Protein 3SRI (pdb70)

InterPro domains:
  IPR003298 Apical membrane antigen 1 [PF02430] (110-580)
  IPR003298 Apical membrane antigen 1 [PR01361] (102-120)
  IPR003298 Apical membrane antigen 1 [PR01361] (123-142)
  IPR003298 Apical membrane antigen 1 [PR01361] (143-161)
  IPR003298 Apical membrane antigen 1 [PR01361] (165-184)
  IPR003298 Apical membrane antigen 1 [PR01361] (211-232)
  IPR003298 Apical membrane antigen 1 [PR01361] (234-257)
  IPR003298 Apical membrane antigen 1 [PR01361] (259-278)
  IPR003298 Apical membrane antigen 1 [PR01361] (289-318)
  IPR003298 Apical membrane antigen 1 [PR01361] (336-354)
  IPR003298 Apical membrane antigen 1 [PR01361] (380-402)
  IPR003298 Apical membrane antigen 1 [PR01361] (409-437)
  IPR003298 Apical membrane antigen 1 [PR01361] (477-494)
  IPR003298 Apical membrane antigen 1 [PR01361] (502-529)
  IPR003298 Apical membrane antigen 1 [PR01361] (576-596)
  IPR003298 Apical membrane antigen 1 [PR01361] (597-621)
  IPR003298 Apical membrane antigen 1 [SM00815] (69-586)
  IPR024056 Apical membrane antigen 1 domain superfamily [G3DSA:4.10.1010.10] (441-545)
  IPR024056 Apical membrane antigen 1 domain superfamily [SSF82910] (436-545)

Structure (mmCIF, N/CA/C/O backbone):
data_3SRI
#
_entry.id   3SRI
#
_cell.length_a   70.724
_cell.length_b   38.137
_cell.length_c   72.078
_cell.angle_alpha   90.00
_cell.angle_beta   97.72
_cell.angle_gamma   90.00
#
_symmetry.space_group_name_H-M   'P 1 21 1'
#
loop_
_entity.id
_entity.type
_entity.pdbx_description
1 polymer 'Apical membrane antigen 1'
2 polymer 'Rhoptry neck protein 2'
3 water water
#
loop_
_atom_site.group_PDB
_atom_site.id
_atom_site.type_symbol
_atom_site.label_atom_id
_atom_site.label_alt_id
_atom_site.label_comp_id
_atom_site.label_asym_id
_atom_site.label_entity_id
_atom_site.label_seq_id
_atom_site.pdbx_PDB_ins_code
_atom_site.Cartn_x
_atom_site.Cartn_y
_atom_site.Cartn_z
_atom_site.occupancy
_atom_site.B_iso_or_equiv
_atom_site.auth_seq_id
_atom_site.auth_comp_id
_atom_site.auth_asym_id
_atom_site.auth_atom_id
_atom_site.pdbx_PDB_model_num
ATOM 1 N N . ASN A 1 14 ? 44.706 17.317 29.926 1.00 37.47 108 ASN A N 1
ATOM 2 C CA . ASN A 1 14 ? 44.570 15.904 29.576 1.00 36.43 108 ASN A CA 1
ATOM 3 C C . ASN A 1 14 ? 45.223 15.618 28.210 1.00 37.20 108 ASN A C 1
ATOM 4 O O . ASN A 1 14 ? 44.738 16.108 27.181 1.00 38.06 108 ASN A O 1
ATOM 9 N N . PRO A 1 15 ? 46.321 14.830 28.177 1.00 31.64 109 PRO A N 1
ATOM 10 C CA . PRO A 1 15 ? 46.952 14.500 26.886 1.00 30.77 109 PRO A CA 1
ATOM 11 C C . PRO A 1 15 ? 46.131 13.499 26.048 1.00 31.24 109 PRO A C 1
ATOM 12 O O . PRO A 1 15 ? 46.417 13.316 24.867 1.00 29.73 109 PRO A O 1
ATOM 16 N N . TRP A 1 16 ? 45.117 12.860 26.666 1.00 27.64 110 TRP A N 1
ATOM 17 C CA . TRP A 1 16 ? 44.252 11.859 26.027 1.00 25.91 110 TRP A CA 1
ATOM 18 C C . TRP A 1 16 ? 43.047 12.445 25.264 1.00 28.46 110 TRP A C 1
ATOM 19 O O . TRP A 1 16 ? 42.383 11.685 24.561 1.00 25.75 110 TRP A O 1
ATOM 30 N N . THR A 1 17 ? 42.739 13.751 25.419 1.00 25.80 111 THR A N 1
ATOM 31 C CA . THR A 1 17 ? 41.555 14.395 24.806 1.00 26.08 111 THR A CA 1
ATOM 32 C C . THR A 1 17 ? 41.242 13.988 23.355 1.00 30.25 111 THR A C 1
ATOM 33 O O . THR A 1 17 ? 40.154 13.468 23.065 1.00 27.17 111 THR A O 1
ATOM 37 N N . GLU A 1 18 ? 42.193 14.243 22.456 1.00 28.73 112 GLU A N 1
ATOM 38 C CA . GLU A 1 18 ? 42.063 13.941 21.028 1.00 28.80 112 GLU A CA 1
ATOM 39 C C . GLU A 1 18 ? 41.827 12.453 20.791 1.00 28.50 112 GLU A C 1
ATOM 40 O O . GLU A 1 18 ? 40.863 12.100 20.116 1.00 27.87 112 GLU A O 1
ATOM 46 N N . TYR A 1 19 ? 42.671 11.585 21.377 1.00 23.06 113 TYR A N 1
ATOM 47 C CA . TYR A 1 19 ? 42.560 10.139 21.208 1.00 22.22 113 TYR A CA 1
ATOM 48 C C . TYR A 1 19 ? 41.210 9.623 21.706 1.00 22.06 113 TYR A C 1
ATOM 49 O O . TYR A 1 19 ? 40.632 8.732 21.084 1.00 21.27 113 TYR A O 1
ATOM 58 N N . MET A 1 20 ? 40.753 10.160 22.846 1.00 19.20 114 MET A N 1
ATOM 59 C CA . MET A 1 20 ? 39.525 9.683 23.498 1.00 17.24 114 MET A CA 1
ATOM 60 C C . MET A 1 20 ? 38.230 10.204 22.920 1.00 18.11 114 MET A C 1
ATOM 61 O O . MET A 1 20 ? 37.156 9.738 23.315 1.00 16.91 114 MET A O 1
ATOM 66 N N . ALA A 1 21 ? 38.305 11.155 21.967 1.00 17.94 115 ALA A N 1
ATOM 67 C CA . ALA A 1 21 ? 37.085 11.747 21.410 1.00 19.14 115 ALA A CA 1
ATOM 68 C C . ALA A 1 21 ? 36.177 10.690 20.791 1.00 17.51 115 ALA A C 1
ATOM 69 O O . ALA A 1 21 ? 34.960 10.780 20.952 1.00 18.45 115 ALA A O 1
ATOM 71 N N . LYS A 1 22 ? 36.754 9.659 20.141 1.00 15.34 116 LYS A N 1
ATOM 72 C CA . LYS A 1 22 ? 35.885 8.661 19.495 1.00 15.58 116 LYS A CA 1
ATOM 73 C C . LYS A 1 22 ? 35.106 7.787 20.491 1.00 17.89 116 LYS A C 1
ATOM 74 O O . LYS A 1 22 ? 34.157 7.133 20.087 1.00 16.29 116 LYS A O 1
ATOM 80 N N . TYR A 1 23 ? 35.495 7.833 21.788 1.00 16.17 117 TYR A N 1
ATOM 81 C CA . TYR A 1 23 ? 34.789 7.057 22.815 1.00 15.52 117 TYR A CA 1
ATOM 82 C C . TYR A 1 23 ? 33.702 7.867 23.538 1.00 18.76 117 TYR A C 1
ATOM 83 O O . TYR A 1 23 ? 32.970 7.322 24.370 1.00 18.41 117 TYR A O 1
ATOM 92 N N . ASP A 1 24 ? 33.555 9.153 23.176 1.00 15.79 118 ASP A N 1
ATOM 93 C CA . ASP A 1 24 ? 32.480 9.981 23.729 1.00 15.94 118 ASP A CA 1
ATOM 94 C C . ASP A 1 24 ? 31.283 9.726 22.858 1.00 17.73 118 ASP A C 1
ATOM 95 O O . ASP A 1 24 ? 30.981 10.516 21.948 1.00 15.26 118 ASP A O 1
ATOM 100 N N . ILE A 1 25 ? 30.614 8.586 23.114 1.00 16.58 119 ILE A N 1
ATOM 101 C CA . ILE A 1 25 ? 29.488 8.113 22.322 1.00 16.89 119 ILE A CA 1
ATOM 102 C C . ILE A 1 25 ? 28.293 9.087 22.238 1.00 19.61 119 ILE A C 1
ATOM 103 O O . ILE A 1 25 ? 27.676 9.195 21.181 1.00 18.99 119 ILE A O 1
ATOM 108 N N . GLU A 1 26 ? 28.006 9.863 23.322 1.00 17.98 120 GLU A N 1
ATOM 109 C CA . GLU A 1 26 ? 26.945 10.854 23.286 1.00 18.82 120 GLU A CA 1
ATOM 110 C C . GLU A 1 26 ? 27.249 11.892 22.214 1.00 22.32 120 GLU A C 1
ATOM 111 O O . GLU A 1 26 ? 26.343 12.348 21.531 1.00 22.91 120 GLU A O 1
ATOM 117 N N . GLU A 1 27 ? 28.515 12.297 22.108 1.00 17.65 121 GLU A N 1
ATOM 118 C CA . GLU A 1 27 ? 28.941 13.299 21.138 1.00 18.36 121 GLU A CA 1
ATOM 119 C C . GLU A 1 27 ? 29.041 12.733 19.721 1.00 21.99 121 GLU A C 1
ATOM 120 O O . GLU A 1 27 ? 28.482 13.316 18.789 1.00 23.56 121 GLU A O 1
ATOM 126 N N . VAL A 1 28 ? 29.838 11.658 19.542 1.00 17.21 122 VAL A N 1
ATOM 127 C CA . VAL A 1 28 ? 30.147 11.119 18.217 1.00 16.37 122 VAL A CA 1
ATOM 128 C C . VAL A 1 28 ? 29.011 10.341 17.556 1.00 19.34 122 VAL A C 1
ATOM 129 O O . VAL A 1 28 ? 28.946 10.299 16.326 1.00 19.67 122 VAL A O 1
ATOM 133 N N . HIS A 1 29 ? 28.204 9.636 18.347 1.00 15.07 123 HIS A N 1
ATOM 134 C CA . HIS A 1 29 ? 27.102 8.815 17.829 1.00 13.93 123 HIS A CA 1
ATOM 135 C C . HIS A 1 29 ? 25.789 9.541 18.036 1.00 18.30 123 HIS A C 1
ATOM 136 O O . HIS A 1 29 ? 25.041 9.721 17.085 1.00 17.00 123 HIS A O 1
ATOM 143 N N . GLY A 1 30 ? 25.525 9.949 19.274 1.00 16.70 124 GLY A N 1
ATOM 144 C CA . GLY A 1 30 ? 24.376 10.786 19.611 1.00 16.40 124 GLY A CA 1
ATOM 145 C C . GLY A 1 30 ? 22.979 10.202 19.553 1.00 19.97 124 GLY A C 1
ATOM 146 O O . GLY A 1 30 ? 22.000 10.957 19.562 1.00 20.22 124 GLY A O 1
ATOM 147 N N . SER A 1 31 ? 22.857 8.857 19.527 1.00 16.30 125 SER A N 1
ATOM 148 C CA . SER A 1 31 ? 21.547 8.218 19.475 1.00 14.64 125 SER A CA 1
ATOM 149 C C . SER A 1 31 ? 21.681 6.828 20.123 1.00 16.82 125 SER A C 1
ATOM 150 O O . SER A 1 31 ? 22.767 6.470 20.598 1.00 16.14 125 SER A O 1
ATOM 153 N N . GLY A 1 32 ? 20.604 6.064 20.141 1.00 14.38 126 GLY A N 1
ATOM 154 C CA . GLY A 1 32 ? 20.664 4.710 20.661 1.00 14.17 126 GLY A CA 1
ATOM 155 C C . GLY A 1 32 ? 21.574 3.809 19.816 1.00 17.20 126 GLY A C 1
ATOM 156 O O . GLY A 1 32 ? 21.899 4.123 18.663 1.00 17.96 126 GLY A O 1
ATOM 157 N N . ILE A 1 33 ? 22.059 2.737 20.425 1.00 15.32 127 ILE A N 1
ATOM 158 C CA . ILE A 1 33 ? 22.951 1.775 19.775 1.00 13.60 127 ILE A CA 1
ATOM 159 C C . ILE A 1 33 ? 22.162 0.478 19.620 1.00 16.69 127 ILE A C 1
ATOM 160 O O . ILE A 1 33 ? 21.916 0.045 18.490 1.00 16.80 127 ILE A O 1
ATOM 165 N N . ARG A 1 34 ? 21.721 -0.121 20.748 1.00 15.30 128 ARG A N 1
ATOM 166 C CA . ARG A 1 34 ? 20.891 -1.343 20.685 1.00 15.42 128 ARG A CA 1
ATOM 167 C C . ARG A 1 34 ? 19.676 -1.115 19.808 1.00 16.61 128 ARG A C 1
ATOM 168 O O . ARG A 1 34 ? 19.435 -1.876 18.864 1.00 17.97 128 ARG A O 1
ATOM 176 N N . VAL A 1 35 ? 18.938 -0.038 20.107 1.00 16.32 129 VAL A N 1
ATOM 177 C CA . VAL A 1 35 ? 17.795 0.405 19.309 1.00 16.66 129 VAL A CA 1
ATOM 178 C C . VAL A 1 35 ? 18.053 1.869 19.040 1.00 19.13 129 VAL A C 1
ATOM 179 O O . VAL A 1 35 ? 18.098 2.675 19.986 1.00 17.65 129 VAL A O 1
ATOM 183 N N . ASP A 1 36 ? 18.210 2.221 17.759 1.00 15.12 130 ASP A N 1
ATOM 184 C CA . ASP A 1 36 ? 18.453 3.591 17.330 1.00 14.97 130 ASP A CA 1
ATOM 185 C C . ASP A 1 36 ? 17.176 4.117 16.671 1.00 19.57 130 ASP A C 1
ATOM 186 O O . ASP A 1 36 ? 16.797 3.684 15.570 1.00 18.76 130 ASP A O 1
ATOM 191 N N . LEU A 1 37 ? 16.506 5.045 17.370 1.00 17.36 131 LEU A N 1
ATOM 192 C CA . LEU A 1 37 ? 15.300 5.717 16.856 1.00 17.43 131 LEU A CA 1
ATOM 193 C C . LEU A 1 37 ? 15.403 7.161 17.354 1.00 22.00 131 LEU A C 1
ATOM 194 O O . LEU A 1 37 ? 14.515 7.667 18.045 1.00 23.80 131 LEU A O 1
ATOM 199 N N . GLY A 1 38 ? 16.520 7.802 17.027 1.00 18.24 132 GLY A N 1
ATOM 200 C CA . GLY A 1 38 ? 16.855 9.108 17.579 1.00 18.54 132 GLY A CA 1
ATOM 201 C C . GLY A 1 38 ? 16.258 10.332 16.928 1.00 22.64 132 GLY A C 1
ATOM 202 O O . GLY A 1 38 ? 16.462 11.443 17.419 1.00 22.44 132 GLY A O 1
ATOM 203 N N . GLU A 1 39 ? 15.565 10.150 15.798 1.00 21.10 133 GLU A N 1
ATOM 204 C CA . GLU A 1 39 ? 14.934 11.289 15.139 1.00 20.42 133 GLU A CA 1
ATOM 205 C C . GLU A 1 39 ? 13.509 10.929 14.744 1.00 23.80 133 GLU A C 1
ATOM 206 O O . GLU A 1 39 ? 13.072 9.780 14.857 1.00 22.75 133 GLU A O 1
ATOM 212 N N . ASP A 1 40 ? 12.773 11.943 14.317 1.00 22.93 134 ASP A N 1
ATOM 213 C CA . ASP A 1 40 ? 11.424 11.780 13.799 1.00 23.29 134 ASP A CA 1
ATOM 214 C C . ASP A 1 40 ? 11.396 12.427 12.422 1.00 28.11 134 ASP A C 1
ATOM 215 O O . ASP A 1 40 ? 12.097 13.415 12.179 1.00 29.77 134 ASP A O 1
ATOM 220 N N . ALA A 1 41 ? 10.661 11.834 11.507 1.00 26.68 135 ALA A N 1
ATOM 221 C CA . ALA A 1 41 ? 10.521 12.375 10.154 1.00 27.70 135 ALA A CA 1
ATOM 222 C C . ALA A 1 41 ? 9.076 12.206 9.723 1.00 34.33 135 ALA A C 1
ATOM 223 O O . ALA A 1 41 ? 8.391 11.303 10.189 1.00 34.63 135 ALA A O 1
ATOM 225 N N . GLU A 1 42 ? 8.622 13.065 8.834 1.00 33.95 136 GLU A N 1
ATOM 226 C CA . GLU A 1 42 ? 7.242 13.026 8.375 1.00 35.07 136 GLU A CA 1
ATOM 227 C C . GLU A 1 42 ? 7.130 12.525 6.935 1.00 38.14 136 GLU A C 1
ATOM 228 O O . GLU A 1 42 ? 7.916 12.932 6.075 1.00 38.42 136 GLU A O 1
ATOM 234 N N . VAL A 1 43 ? 6.194 11.597 6.696 1.00 33.50 137 VAL A N 1
ATOM 235 C CA . VAL A 1 43 ? 5.848 11.105 5.361 1.00 33.15 137 VAL A CA 1
ATOM 236 C C . VAL A 1 43 ? 4.345 11.365 5.238 1.00 39.86 137 VAL A C 1
ATOM 237 O O . VAL A 1 43 ? 3.566 10.824 6.026 1.00 38.62 137 VAL A O 1
ATOM 241 N N . ALA A 1 44 ? 3.962 12.221 4.275 1.00 39.36 138 ALA A N 1
ATOM 242 C CA . ALA A 1 44 ? 2.577 12.580 3.951 1.00 40.33 138 ALA A CA 1
ATOM 243 C C . ALA A 1 44 ? 1.680 12.883 5.173 1.00 46.37 138 ALA A C 1
ATOM 244 O O . ALA A 1 44 ? 0.651 12.229 5.382 1.00 47.11 138 ALA A O 1
ATOM 246 N N . GLY A 1 45 ? 2.128 13.837 5.990 1.00 43.41 139 GLY A N 1
ATOM 247 C CA . GLY A 1 45 ? 1.418 14.298 7.182 1.00 43.44 139 GLY A CA 1
ATOM 248 C C . GLY A 1 45 ? 1.535 13.472 8.454 1.00 48.07 139 GLY A C 1
ATOM 249 O O . GLY A 1 45 ? 1.153 13.962 9.524 1.00 48.12 139 GLY A O 1
ATOM 250 N N . THR A 1 46 ? 2.036 12.210 8.360 1.00 43.52 140 THR A N 1
ATOM 251 C CA . THR A 1 46 ? 2.207 11.302 9.507 1.00 42.72 140 THR A CA 1
ATOM 252 C C . THR A 1 46 ? 3.680 11.274 9.983 1.00 43.80 140 THR A C 1
ATOM 253 O O . THR A 1 46 ? 4.583 11.156 9.155 1.00 42.02 140 THR A O 1
ATOM 257 N N . GLN A 1 47 ? 3.905 11.381 11.310 1.00 38.78 141 GLN A N 1
ATOM 258 C CA . GLN A 1 47 ? 5.245 11.373 11.926 1.00 37.36 141 GLN A CA 1
ATOM 259 C C . GLN A 1 47 ? 5.711 9.946 12.211 1.00 35.97 141 GLN A C 1
ATOM 260 O O . GLN A 1 47 ? 4.928 9.131 12.700 1.00 33.16 141 GLN A O 1
ATOM 266 N N . TYR A 1 48 ? 6.987 9.641 11.894 1.00 29.88 142 TYR A N 1
ATOM 267 C CA . TYR A 1 48 ? 7.558 8.314 12.145 1.00 28.06 142 TYR A CA 1
ATOM 268 C C . TYR A 1 48 ? 8.88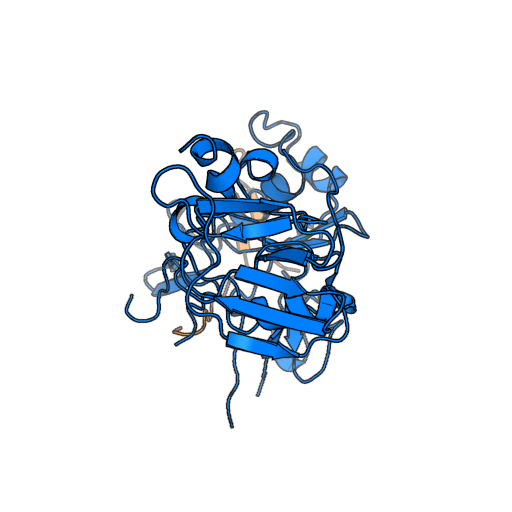4 8.478 12.838 1.00 27.62 142 TYR A C 1
ATOM 269 O O . TYR A 1 48 ? 9.561 9.476 12.618 1.00 28.86 142 TYR A O 1
ATOM 278 N N . ARG A 1 49 ? 9.265 7.487 13.631 1.00 23.02 143 ARG A N 1
ATOM 279 C CA . ARG A 1 49 ? 10.560 7.475 14.312 1.00 21.97 143 ARG A CA 1
ATOM 280 C C . ARG A 1 49 ? 11.548 6.828 13.361 1.00 24.57 143 ARG A C 1
ATOM 281 O O . ARG A 1 49 ? 11.181 5.911 12.607 1.00 23.88 143 ARG A O 1
ATOM 289 N N . LEU A 1 50 ? 12.811 7.255 13.423 1.00 20.75 144 LEU A N 1
ATOM 290 C CA . LEU A 1 50 ? 13.784 6.601 12.551 1.00 20.98 144 LEU A CA 1
ATOM 291 C C . LEU A 1 50 ? 15.213 6.654 13.066 1.00 20.82 144 LEU A C 1
ATOM 292 O O . LEU A 1 50 ? 15.526 7.529 13.860 1.00 20.02 144 LEU A O 1
ATOM 297 N N . PRO A 1 51 ? 16.072 5.685 12.669 1.00 18.50 145 PRO A N 1
ATOM 298 C CA . PRO A 1 51 ? 17.483 5.720 13.094 1.00 16.85 145 PRO A CA 1
ATOM 299 C C . PRO A 1 51 ? 18.223 6.993 12.698 1.00 20.11 145 PRO A C 1
ATOM 300 O O . PRO A 1 51 ? 18.047 7.549 11.597 1.00 17.72 145 PRO A O 1
ATOM 304 N N . SER A 1 52 ? 19.094 7.448 13.612 1.00 18.04 146 SER A N 1
ATOM 305 C CA . SER A 1 52 ? 19.812 8.693 13.416 1.00 16.92 146 SER A CA 1
ATOM 306 C C . SER A 1 52 ? 21.256 8.717 13.963 1.00 17.99 146 SER A C 1
ATOM 307 O O . SER A 1 52 ? 21.874 9.779 13.957 1.00 16.97 146 SER A O 1
ATOM 310 N N . GLY A 1 53 ? 21.781 7.567 14.404 1.00 16.26 147 GLY A N 1
ATOM 311 C CA . GLY A 1 53 ? 23.142 7.505 14.957 1.00 16.09 147 GLY A CA 1
ATOM 312 C C . GLY A 1 53 ? 24.204 7.893 13.941 1.00 18.60 147 GLY A C 1
ATOM 313 O O . GLY A 1 53 ? 24.121 7.484 12.777 1.00 17.64 147 GLY A O 1
ATOM 314 N N . LYS A 1 54 ? 25.212 8.692 14.368 1.00 13.47 148 LYS A N 1
ATOM 315 C CA . LYS A 1 54 ? 26.284 9.144 13.471 1.00 14.28 148 LYS A CA 1
ATOM 316 C C . LYS A 1 54 ? 27.396 8.110 13.189 1.00 17.37 148 LYS A C 1
ATOM 317 O O . LYS A 1 54 ? 28.178 8.290 12.260 1.00 15.66 148 LYS A O 1
ATOM 323 N N . CYS A 1 55 ? 27.483 7.048 14.004 1.00 13.40 149 CYS A N 1
ATOM 324 C CA . CYS A 1 55 ? 28.502 6.010 13.801 1.00 14.85 149 CYS A CA 1
ATOM 325 C C . CYS A 1 55 ? 27.906 4.727 13.246 1.00 14.48 149 CYS A C 1
ATOM 326 O O . CYS A 1 55 ? 26.804 4.335 13.630 1.00 14.97 149 CYS A O 1
ATOM 329 N N . PRO A 1 56 ? 28.727 3.936 12.526 1.00 13.87 150 PRO A N 1
ATOM 330 C CA . PRO A 1 56 ? 28.274 2.598 12.132 1.00 13.61 150 PRO A CA 1
ATOM 331 C C . PRO A 1 56 ? 28.278 1.679 13.358 1.00 17.22 150 PRO A C 1
ATOM 332 O O . PRO A 1 56 ? 29.111 1.847 14.239 1.00 15.51 150 PRO A O 1
ATOM 336 N N . VAL A 1 57 ? 27.353 0.722 13.409 1.00 12.11 151 VAL A N 1
ATOM 337 C CA . VAL A 1 57 ? 27.316 -0.218 14.549 1.00 11.33 151 VAL A CA 1
ATOM 338 C C . VAL A 1 57 ? 27.803 -1.573 13.994 1.00 15.43 151 VAL A C 1
ATOM 339 O O . VAL A 1 57 ? 27.075 -2.216 13.213 1.00 15.66 151 VAL A O 1
ATOM 343 N N . PHE A 1 58 ? 29.044 -1.978 14.359 1.00 11.67 152 PHE A N 1
ATOM 344 C CA . PHE A 1 58 ? 29.635 -3.185 13.783 1.00 9.65 152 PHE A CA 1
ATOM 345 C C . PHE A 1 58 ? 29.100 -4.456 14.423 1.00 15.90 152 PHE A C 1
ATOM 346 O O . PHE A 1 58 ? 29.243 -4.650 15.622 1.00 14.69 152 PHE A O 1
ATOM 354 N N . GLY A 1 59 ? 28.556 -5.341 13.599 1.00 15.59 153 GLY A N 1
ATOM 355 C CA . GLY A 1 59 ? 28.104 -6.639 14.079 1.00 13.89 153 GLY A CA 1
ATOM 356 C C . GLY A 1 59 ? 26.644 -6.715 14.459 1.00 16.83 153 GLY A C 1
ATOM 357 O O . GLY A 1 59 ? 26.212 -7.756 14.958 1.00 16.15 153 GLY A O 1
ATOM 358 N N . LYS A 1 60 ? 25.904 -5.603 14.335 1.00 13.45 154 LYS A N 1
ATOM 359 C CA . LYS A 1 60 ? 24.487 -5.587 14.682 1.00 12.90 154 LYS A CA 1
ATOM 360 C C . LYS A 1 60 ? 23.612 -6.167 13.594 1.00 18.77 154 LYS A C 1
ATOM 361 O O . LYS A 1 60 ? 23.630 -5.697 12.441 1.00 18.26 154 LYS A O 1
ATOM 367 N N . GLY A 1 61 ? 22.752 -7.090 14.023 1.00 16.60 155 GLY A N 1
ATOM 368 C CA . GLY A 1 61 ? 21.665 -7.593 13.201 1.00 16.77 155 GLY A CA 1
ATOM 369 C C . GLY A 1 61 ? 20.358 -7.669 13.981 1.00 20.27 155 GLY A C 1
ATOM 370 O O . GLY A 1 61 ? 20.297 -7.301 15.160 1.00 20.38 155 GLY A O 1
ATOM 371 N N . ILE A 1 62 ? 19.281 -8.093 13.310 1.00 19.68 156 ILE A N 1
ATOM 372 C CA . ILE A 1 62 ? 17.959 -8.281 13.929 1.00 19.42 156 ILE A CA 1
ATOM 373 C C . ILE A 1 62 ? 17.635 -9.790 13.852 1.00 24.27 156 ILE A C 1
ATOM 374 O O . ILE A 1 62 ? 17.655 -10.377 12.757 1.00 22.61 156 ILE A O 1
ATOM 379 N N . ILE A 1 63 ? 17.378 -10.410 15.017 1.00 22.06 157 ILE A N 1
ATOM 380 C CA . ILE A 1 63 ? 16.970 -11.817 15.090 1.00 22.99 157 ILE A CA 1
ATOM 381 C C . ILE A 1 63 ? 15.442 -11.803 15.057 1.00 26.93 157 ILE A C 1
ATOM 382 O O . ILE A 1 63 ? 14.836 -11.077 15.842 1.00 24.44 157 ILE A O 1
ATOM 387 N N . ILE A 1 64 ? 14.832 -12.551 14.117 1.00 27.34 158 ILE A N 1
ATOM 388 C CA . ILE A 1 64 ? 13.370 -12.616 13.967 1.00 29.40 158 ILE A CA 1
ATOM 389 C C . ILE A 1 64 ? 12.913 -14.007 14.415 1.00 40.61 158 ILE A C 1
ATOM 390 O O . ILE A 1 64 ? 13.277 -14.989 13.767 1.00 40.72 158 ILE A O 1
ATOM 395 N N . GLU A 1 65 ? 12.084 -14.085 15.476 1.00 42.21 159 GLU A N 1
ATOM 396 C CA . GLU A 1 65 ? 11.486 -15.339 15.993 1.00 44.59 159 GLU A CA 1
ATOM 397 C C . GLU A 1 65 ? 12.467 -16.535 15.958 1.00 55.14 159 GLU A C 1
ATOM 398 O O . GLU A 1 65 ? 12.129 -17.584 15.393 1.00 55.99 159 GLU A O 1
ATOM 404 N N . ASN A 1 66 ? 13.701 -16.346 16.509 1.00 54.33 160 ASN A N 1
ATOM 405 C CA . ASN A 1 66 ? 14.813 -17.324 16.577 1.00 54.58 160 ASN A CA 1
ATOM 406 C C . ASN A 1 66 ? 15.706 -17.374 15.313 1.00 57.50 160 ASN A C 1
ATOM 407 O O . ASN A 1 66 ? 16.845 -17.853 15.393 1.00 57.23 160 ASN A O 1
ATOM 412 N N . SER A 1 67 ? 15.199 -16.883 14.162 1.00 52.25 161 SER A N 1
ATOM 413 C CA . SER A 1 67 ? 15.917 -16.896 12.879 1.00 51.38 161 SER A CA 1
ATOM 414 C C . SER A 1 67 ? 16.981 -15.798 12.731 1.00 53.93 161 SER A C 1
ATOM 415 O O . SER A 1 67 ? 16.721 -14.625 13.012 1.00 51.28 161 SER A O 1
ATOM 418 N N . LYS A 1 68 ? 18.160 -16.198 12.220 1.00 51.34 162 LYS A N 1
ATOM 419 C CA . LYS A 1 68 ? 19.319 -15.326 12.001 1.00 51.64 162 LYS A CA 1
ATOM 420 C C . LYS A 1 68 ? 19.545 -14.974 10.520 1.00 57.06 162 LYS A C 1
ATOM 421 O O . LYS A 1 68 ? 20.127 -13.927 10.219 1.00 57.33 162 LYS A O 1
ATOM 427 N N . THR A 1 69 ? 19.068 -15.833 9.598 1.00 53.15 163 THR A N 1
ATOM 428 C CA . THR A 1 69 ? 19.229 -15.632 8.152 1.00 52.04 163 THR A CA 1
ATOM 429 C C . THR A 1 69 ? 17.978 -15.019 7.501 1.00 51.77 163 THR A C 1
ATOM 430 O O . THR A 1 69 ? 17.853 -15.042 6.275 1.00 52.79 163 THR A O 1
ATOM 434 N N . THR A 1 70 ? 17.079 -14.433 8.304 1.00 42.99 164 THR A N 1
ATOM 435 C CA . THR A 1 70 ? 15.830 -13.889 7.778 1.00 40.42 164 THR A CA 1
ATOM 436 C C . THR A 1 70 ? 15.765 -12.365 7.602 1.00 34.76 164 THR A C 1
ATOM 437 O O . THR A 1 70 ? 15.109 -11.905 6.668 1.00 32.58 164 THR A O 1
ATOM 441 N N . PHE A 1 71 ? 16.366 -11.569 8.509 1.00 25.77 165 PHE A N 1
ATOM 442 C CA . PHE A 1 71 ? 16.146 -10.133 8.403 1.00 21.86 165 PHE A CA 1
ATOM 443 C C . PHE A 1 71 ? 16.609 -9.418 7.138 1.00 22.73 165 PHE A C 1
ATOM 444 O O . PHE A 1 71 ? 16.012 -8.395 6.788 1.00 23.24 165 PHE A O 1
ATOM 452 N N . LEU A 1 72 ? 17.642 -9.954 6.451 1.00 20.68 166 LEU A N 1
ATOM 453 C CA . LEU A 1 72 ? 18.090 -9.323 5.199 1.00 21.12 166 LEU A CA 1
ATOM 454 C C . LEU A 1 72 ? 17.266 -9.794 3.991 1.00 26.34 166 LEU A C 1
ATOM 455 O O . LEU A 1 72 ? 17.446 -9.282 2.886 1.00 25.96 166 LEU A O 1
ATOM 460 N N . LYS A 1 73 ? 16.329 -10.746 4.203 1.00 24.98 167 LYS A N 1
ATOM 461 C CA . LYS A 1 73 ? 15.432 -11.152 3.111 1.00 25.18 167 LYS A CA 1
ATOM 462 C C . LYS A 1 73 ? 14.490 -9.973 2.815 1.00 26.74 167 LYS A C 1
ATOM 463 O O . LYS A 1 73 ? 14.149 -9.217 3.736 1.00 26.13 167 LYS A O 1
ATOM 469 N N . PRO A 1 74 ? 14.024 -9.800 1.559 1.00 25.60 168 PRO A N 1
ATOM 470 C CA . PRO A 1 74 ? 13.063 -8.720 1.284 1.00 25.67 168 PRO A CA 1
ATOM 471 C C . PRO A 1 74 ? 11.798 -8.825 2.146 1.00 29.82 168 PRO A C 1
ATOM 472 O O . PRO A 1 74 ? 11.426 -9.924 2.603 1.00 29.76 168 PRO A O 1
ATOM 476 N N . VAL A 1 75 ? 11.170 -7.673 2.398 1.00 27.08 169 VAL A N 1
ATOM 477 C CA . VAL A 1 75 ? 9.917 -7.529 3.166 1.00 28.34 169 VAL A CA 1
ATOM 478 C C . VAL A 1 75 ? 8.782 -8.221 2.364 1.00 35.14 169 VAL A C 1
ATOM 479 O O . VAL A 1 75 ? 8.910 -8.393 1.144 1.00 32.89 169 VAL A O 1
ATOM 483 N N . ALA A 1 76 ? 7.696 -8.619 3.058 1.00 36.98 170 ALA A N 1
ATOM 484 C CA . ALA A 1 76 ? 6.504 -9.246 2.473 1.00 38.29 170 ALA A CA 1
ATOM 485 C C . ALA A 1 76 ? 5.898 -8.337 1.405 1.00 45.13 170 ALA A C 1
ATOM 486 O O . ALA A 1 76 ? 5.713 -7.143 1.653 1.00 44.98 170 ALA A O 1
ATOM 488 N N . THR A 1 77 ? 5.625 -8.895 0.214 1.00 44.86 171 THR A N 1
ATOM 489 C CA . THR A 1 77 ? 5.072 -8.139 -0.916 1.00 46.66 171 THR A CA 1
ATOM 490 C C . THR A 1 77 ? 3.589 -8.403 -1.190 1.00 54.72 171 THR A C 1
ATOM 491 O O . THR A 1 77 ? 3.200 -9.543 -1.458 1.00 54.27 171 THR A O 1
ATOM 495 N N . GLY A 1 78 ? 2.801 -7.327 -1.146 1.00 54.12 172 GLY A N 1
ATOM 496 C CA . GLY A 1 78 ? 1.366 -7.319 -1.416 1.00 55.19 172 GLY A CA 1
ATOM 497 C C . GLY A 1 78 ? 0.532 -8.209 -0.522 1.00 61.09 172 GLY A C 1
ATOM 498 O O . GLY A 1 78 ? 0.309 -7.887 0.649 1.00 61.22 172 GLY A O 1
ATOM 499 N N . ASN A 1 79 ? 0.069 -9.343 -1.078 1.00 59.27 173 ASN A N 1
ATOM 500 C CA . ASN A 1 79 ? -0.767 -10.309 -0.364 1.00 59.88 173 ASN A CA 1
ATOM 501 C C . ASN A 1 79 ? 0.069 -11.411 0.280 1.00 65.72 173 ASN A C 1
ATOM 502 O O . ASN A 1 79 ? -0.108 -12.603 0.011 1.00 65.88 173 ASN A O 1
ATOM 507 N N . GLN A 1 80 ? 0.995 -10.972 1.140 1.00 62.76 174 GLN A N 1
ATOM 508 C CA . GLN A 1 80 ? 1.929 -11.787 1.904 1.00 62.28 174 GLN A CA 1
ATOM 509 C C . GLN A 1 80 ? 1.885 -11.306 3.352 1.00 65.87 174 GLN A C 1
ATOM 510 O O . GLN A 1 80 ? 1.717 -10.109 3.606 1.00 65.03 174 GLN A O 1
ATOM 516 N N . ASP A 1 81 ? 2.027 -12.234 4.297 1.00 62.87 175 ASP A N 1
ATOM 517 C CA . ASP A 1 81 ? 2.049 -11.921 5.726 1.00 62.97 175 ASP A CA 1
ATOM 518 C C . ASP A 1 81 ? 3.460 -11.450 6.105 1.00 65.16 175 ASP A C 1
ATOM 519 O O . ASP A 1 81 ? 4.429 -11.973 5.555 1.00 63.68 175 ASP A O 1
ATOM 524 N N . LEU A 1 82 ? 3.574 -10.473 7.036 1.00 61.33 176 LEU A N 1
ATOM 525 C CA . LEU A 1 82 ? 4.854 -9.916 7.505 1.00 60.95 176 LEU A CA 1
ATOM 526 C C . LEU A 1 82 ? 5.880 -10.972 7.919 1.00 62.98 176 LEU A C 1
ATOM 527 O O . LEU A 1 82 ? 7.051 -10.851 7.561 1.00 62.49 176 LEU A O 1
ATOM 532 N N . LYS A 1 83 ? 5.428 -12.028 8.623 1.00 58.09 177 LYS A N 1
ATOM 533 C CA . LYS A 1 83 ? 6.261 -13.144 9.078 1.00 56.92 177 LYS A CA 1
ATOM 534 C C . LYS A 1 83 ? 6.790 -14.018 7.926 1.00 59.02 177 LYS A C 1
ATOM 535 O O . LYS A 1 83 ? 7.678 -14.844 8.151 1.00 58.82 177 LYS A O 1
ATOM 537 N N . ASP A 1 84 ? 6.267 -13.826 6.693 1.00 54.37 178 ASP A N 1
ATOM 538 C CA . ASP A 1 84 ? 6.708 -14.573 5.508 1.00 53.88 178 ASP A CA 1
ATOM 539 C C . ASP A 1 84 ? 7.938 -13.931 4.835 1.00 53.25 178 ASP A C 1
ATOM 540 O O . ASP A 1 84 ? 8.507 -14.517 3.907 1.00 53.32 178 ASP A O 1
ATOM 545 N N . GLY A 1 85 ? 8.327 -12.743 5.303 1.00 45.57 179 GLY A N 1
ATOM 546 C CA . GLY A 1 85 ? 9.468 -12.007 4.765 1.00 43.37 179 GLY A CA 1
ATOM 547 C C . GLY A 1 85 ? 10.424 -11.470 5.816 1.00 41.63 179 GLY A C 1
ATOM 548 O O . GLY A 1 85 ? 10.288 -11.764 7.008 1.00 39.54 179 GLY A O 1
ATOM 549 N N . GLY A 1 86 ? 11.393 -10.680 5.361 1.00 33.94 180 GLY A N 1
ATOM 550 C CA . GLY A 1 86 ? 12.385 -10.057 6.230 1.00 31.60 180 GLY A CA 1
ATOM 551 C C . GLY A 1 86 ? 12.141 -8.573 6.391 1.00 30.51 180 GLY A C 1
ATOM 552 O O . GLY A 1 86 ? 10.991 -8.131 6.378 1.00 28.71 180 GLY A O 1
ATOM 553 N N . PHE A 1 87 ? 13.232 -7.785 6.498 1.00 23.74 181 PHE A N 1
ATOM 554 C CA . PHE A 1 87 ? 13.154 -6.344 6.726 1.00 21.41 181 PHE A CA 1
ATOM 555 C C . PHE A 1 87 ? 13.634 -5.508 5.540 1.00 21.97 181 PHE A C 1
ATOM 556 O O . PHE A 1 87 ? 13.461 -4.285 5.552 1.00 20.35 181 PHE A O 1
ATOM 564 N N . ALA A 1 88 ? 14.282 -6.149 4.557 1.00 21.26 182 ALA A N 1
ATOM 565 C CA . ALA A 1 88 ? 14.941 -5.436 3.466 1.00 20.32 182 ALA A CA 1
ATOM 566 C C . ALA A 1 88 ? 13.999 -4.969 2.360 1.00 24.50 182 ALA A C 1
ATOM 567 O O . ALA A 1 88 ? 12.868 -5.448 2.252 1.00 24.06 182 ALA A O 1
ATOM 569 N N . PHE A 1 89 ? 14.484 -4.038 1.531 1.00 20.29 183 PHE A N 1
ATOM 570 C CA . PHE A 1 89 ? 13.716 -3.542 0.389 1.00 19.58 183 PHE A CA 1
ATOM 571 C C . PHE A 1 89 ? 13.372 -4.700 -0.542 1.00 26.81 183 PHE A C 1
ATOM 572 O O . PHE A 1 89 ? 14.222 -5.560 -0.816 1.00 23.85 183 PHE A O 1
ATOM 580 N N . PRO A 1 90 ? 12.106 -4.781 -0.992 1.00 27.88 184 PRO A N 1
ATOM 581 C CA . PRO A 1 90 ? 11.758 -5.832 -1.956 1.00 28.52 184 PRO A CA 1
ATOM 582 C C . PRO A 1 90 ? 12.303 -5.468 -3.354 1.00 31.70 184 PRO A C 1
ATOM 583 O O . PRO A 1 90 ? 12.750 -4.322 -3.543 1.00 29.18 184 PRO A O 1
ATOM 587 N N . PRO A 1 91 ? 12.294 -6.408 -4.342 1.00 30.16 185 PRO A N 1
ATOM 588 C CA . PRO A 1 91 ? 12.841 -6.084 -5.673 1.00 30.49 185 PRO A CA 1
ATOM 589 C C . PRO A 1 91 ? 12.234 -4.844 -6.322 1.00 33.67 185 PRO A C 1
ATOM 590 O O . PRO A 1 91 ? 11.026 -4.609 -6.232 1.00 32.67 185 PRO A O 1
ATOM 594 N N . THR A 1 92 ? 13.103 -4.012 -6.907 1.00 30.21 186 THR A N 1
ATOM 595 C CA . THR A 1 92 ? 12.734 -2.745 -7.545 1.00 30.49 186 THR A CA 1
ATOM 596 C C . THR A 1 92 ? 13.222 -2.719 -8.979 1.00 35.27 186 THR A C 1
ATOM 597 O O . THR A 1 92 ? 14.062 -3.542 -9.365 1.00 33.60 186 THR A O 1
ATOM 601 N N . GLU A 1 93 ? 12.686 -1.756 -9.756 1.00 35.68 187 GLU A N 1
ATOM 602 C CA A GLU A 1 93 ? 13.065 -1.529 -11.147 0.50 35.87 187 GLU A CA 1
ATOM 603 C CA B GLU A 1 93 ? 13.093 -1.524 -11.138 0.50 35.89 187 GLU A CA 1
ATOM 604 C C . GLU A 1 93 ? 13.373 -0.030 -11.337 1.00 39.28 187 GLU A C 1
ATOM 605 O O . GLU A 1 93 ? 12.451 0.787 -11.248 1.00 39.99 187 GLU A O 1
ATOM 616 N N . PRO A 1 94 ? 14.655 0.384 -11.542 1.00 34.54 188 PRO A N 1
ATOM 617 C CA . PRO A 1 94 ? 15.913 -0.411 -11.607 1.00 34.60 188 PRO A CA 1
ATOM 618 C C . PRO A 1 94 ? 16.231 -1.020 -10.226 1.00 35.56 188 PRO A C 1
ATOM 619 O O . PRO A 1 94 ? 15.787 -0.457 -9.214 1.00 34.73 188 PRO A O 1
ATOM 623 N N . LEU A 1 95 ? 16.889 -2.201 -10.187 1.00 30.29 189 LEU A N 1
ATOM 624 C CA . LEU A 1 95 ? 17.210 -2.898 -8.925 1.00 29.67 189 LEU A CA 1
ATOM 625 C C . LEU A 1 95 ? 18.211 -2.131 -8.060 1.00 31.99 189 LEU A C 1
ATOM 626 O O . LEU A 1 95 ? 19.407 -2.114 -8.355 1.00 31.69 189 LEU A O 1
ATOM 631 N N . ILE A 1 96 ? 17.713 -1.503 -6.983 1.00 26.23 190 ILE A N 1
ATOM 632 C CA . ILE A 1 96 ? 18.591 -0.705 -6.130 1.00 25.22 190 ILE A CA 1
ATOM 633 C C . ILE A 1 96 ? 18.940 -1.315 -4.774 1.00 25.07 190 ILE A C 1
ATOM 634 O O . ILE A 1 96 ? 19.707 -0.714 -4.010 1.00 24.51 190 ILE A O 1
ATOM 639 N N . SER A 1 97 ? 18.347 -2.483 -4.449 1.00 19.61 191 SER A N 1
ATOM 640 C CA . SER A 1 97 ? 18.644 -3.206 -3.207 1.00 19.31 191 SER A CA 1
ATOM 641 C C . SER A 1 97 ? 18.343 -4.692 -3.349 1.00 24.66 191 SER A C 1
ATOM 642 O O . SER A 1 97 ? 17.235 -5.042 -3.757 1.00 25.76 191 SER A O 1
ATOM 645 N N . PRO A 1 98 ? 19.276 -5.577 -2.935 1.00 22.08 192 PRO A N 1
ATOM 646 C CA . PRO A 1 98 ? 20.642 -5.247 -2.468 1.00 21.60 192 PRO A CA 1
ATOM 647 C C . PRO A 1 98 ? 21.463 -4.730 -3.653 1.00 24.71 192 PRO A C 1
ATOM 648 O O . PRO A 1 98 ? 21.077 -4.922 -4.820 1.00 25.07 192 PRO A O 1
ATOM 652 N N . MET A 1 99 ? 22.543 -4.018 -3.362 1.00 18.42 193 MET A N 1
ATOM 653 C CA . MET A 1 99 ? 23.431 -3.497 -4.397 1.00 17.72 193 MET A CA 1
ATOM 654 C C . MET A 1 99 ? 24.864 -3.657 -3.950 1.00 20.75 193 MET A C 1
ATOM 655 O O . MET A 1 99 ? 25.215 -3.228 -2.844 1.00 20.98 193 MET A O 1
ATOM 660 N N . THR A 1 100 ? 25.706 -4.241 -4.806 1.00 16.66 194 THR A N 1
ATOM 661 C CA . THR A 1 100 ? 27.113 -4.365 -4.433 1.00 16.46 194 THR A CA 1
ATOM 662 C C . THR A 1 100 ? 27.789 -2.980 -4.385 1.00 18.74 194 THR A C 1
ATOM 663 O O . THR A 1 100 ? 27.264 -1.993 -4.942 1.00 18.17 194 THR A O 1
ATOM 667 N N . LEU A 1 101 ? 28.970 -2.921 -3.734 1.00 16.08 195 LEU A N 1
ATOM 668 C CA . LEU A 1 101 ? 29.740 -1.685 -3.659 1.00 15.43 195 LEU A CA 1
ATOM 669 C C . LEU A 1 101 ? 30.036 -1.185 -5.073 1.00 16.80 195 LEU A C 1
ATOM 670 O O . LEU A 1 101 ? 29.810 -0.018 -5.364 1.00 14.82 195 LEU A O 1
ATOM 675 N N . ASN A 1 102 ? 30.526 -2.087 -5.958 1.00 16.34 196 ASN A N 1
ATOM 676 C CA . ASN A 1 102 ? 30.821 -1.680 -7.315 1.00 16.03 196 ASN A CA 1
ATOM 677 C C . ASN A 1 102 ? 29.587 -1.214 -8.068 1.00 18.52 196 ASN A C 1
ATOM 678 O O . ASN A 1 102 ? 29.686 -0.276 -8.848 1.00 18.65 196 ASN A O 1
ATOM 683 N N . GLY A 1 103 ? 28.445 -1.833 -7.771 1.00 15.76 197 GLY A N 1
ATOM 684 C CA . GLY A 1 103 ? 27.137 -1.462 -8.323 1.00 16.46 197 GLY A CA 1
ATOM 685 C C . GLY A 1 103 ? 26.743 -0.048 -7.925 1.00 19.18 197 GLY A C 1
ATOM 686 O O . GLY A 1 103 ? 26.330 0.763 -8.780 1.00 18.41 197 GLY A O 1
ATOM 687 N N . MET A 1 104 ? 26.930 0.289 -6.636 1.00 15.05 198 MET A N 1
ATOM 688 C CA . MET A 1 104 ? 26.635 1.648 -6.162 1.00 14.47 198 MET A CA 1
ATOM 689 C C . MET A 1 104 ? 27.583 2.674 -6.764 1.00 18.30 198 MET A C 1
ATOM 690 O O . MET A 1 104 ? 27.141 3.749 -7.141 1.00 17.38 198 MET A O 1
ATOM 695 N N . ARG A 1 105 ? 28.889 2.357 -6.821 1.00 15.56 199 ARG A N 1
ATOM 696 C CA . ARG A 1 105 ? 29.850 3.286 -7.416 1.00 15.78 199 ARG A CA 1
ATOM 697 C C . ARG A 1 105 ? 29.485 3.555 -8.874 1.00 18.39 199 ARG A C 1
ATOM 698 O O . ARG A 1 105 ? 29.627 4.690 -9.322 1.00 18.81 199 ARG A O 1
ATOM 706 N N . ASP A 1 106 ? 28.993 2.527 -9.594 1.00 16.19 200 ASP A N 1
ATOM 707 C CA . ASP A 1 106 ? 28.586 2.724 -11.006 1.00 16.88 200 ASP A CA 1
ATOM 708 C C . ASP A 1 106 ? 27.296 3.557 -11.086 1.00 19.93 200 ASP A C 1
ATOM 709 O O . ASP A 1 106 ? 27.182 4.464 -11.926 1.00 18.14 200 ASP A O 1
ATOM 714 N N . PHE A 1 107 ? 26.322 3.252 -10.210 1.00 17.56 201 PHE A N 1
ATOM 715 C CA . PHE A 1 107 ? 25.014 3.942 -10.176 1.00 17.83 201 PHE A CA 1
ATOM 716 C C . PHE A 1 107 ? 25.227 5.463 -9.968 1.00 21.81 201 PHE A C 1
ATOM 717 O O . PHE A 1 107 ? 24.494 6.271 -10.543 1.00 22.30 201 PHE A O 1
ATOM 725 N N . TYR A 1 108 ? 26.243 5.837 -9.152 1.00 16.42 202 TYR A N 1
ATOM 726 C CA . TYR A 1 108 ? 26.554 7.234 -8.830 1.00 17.01 202 TYR A CA 1
ATOM 727 C C . TYR A 1 108 ? 27.796 7.785 -9.548 1.00 20.50 202 TYR A C 1
ATOM 728 O O . TYR A 1 108 ? 28.319 8.820 -9.116 1.00 18.84 202 TYR A O 1
ATOM 737 N N . LYS A 1 109 ? 28.215 7.142 -10.681 1.00 18.14 203 LYS A N 1
ATOM 738 C CA . LYS A 1 109 ? 29.451 7.542 -11.386 1.00 17.17 203 LYS A CA 1
ATOM 739 C C . LYS A 1 109 ? 29.488 9.001 -11.835 1.00 20.00 203 LYS A C 1
ATOM 740 O O . LYS A 1 109 ? 30.582 9.546 -11.962 1.00 20.28 203 LYS A O 1
ATOM 746 N N . ASN A 1 110 ? 28.319 9.629 -12.039 1.00 17.57 204 ASN A N 1
ATOM 747 C CA . ASN A 1 110 ? 28.314 11.043 -12.440 1.00 18.60 204 ASN A CA 1
ATOM 748 C C . ASN A 1 110 ? 28.264 12.015 -11.269 1.00 21.93 204 ASN A C 1
ATOM 749 O O . ASN A 1 110 ? 28.354 13.225 -11.474 1.00 21.83 204 ASN A O 1
ATOM 754 N N . ASN A 1 111 ? 28.072 11.493 -10.037 1.00 18.09 205 ASN A N 1
ATOM 755 C CA . ASN A 1 111 ? 27.935 12.351 -8.874 1.00 17.59 205 ASN A CA 1
ATOM 756 C C . ASN A 1 111 ? 29.244 12.310 -8.111 1.00 19.53 205 ASN A C 1
ATOM 757 O O . ASN A 1 111 ? 29.510 11.354 -7.372 1.00 18.15 205 ASN A O 1
ATOM 762 N N . GLU A 1 112 ? 30.069 13.337 -8.307 1.00 17.18 206 GLU A N 1
ATOM 763 C CA . GLU A 1 112 ? 31.398 13.417 -7.705 1.00 16.52 206 GLU A CA 1
ATOM 764 C C . GLU A 1 112 ? 31.386 13.504 -6.178 1.00 21.12 206 GLU A C 1
ATOM 765 O O . GLU A 1 112 ? 32.420 13.257 -5.567 1.00 22.33 206 GLU A O 1
ATOM 771 N N . TYR A 1 113 ? 30.246 13.904 -5.589 1.00 17.46 207 TYR A N 1
ATOM 772 C CA . TYR A 1 113 ? 30.138 14.081 -4.144 1.00 18.20 207 TYR A CA 1
ATOM 773 C C . TYR A 1 113 ? 29.796 12.764 -3.445 1.00 23.39 207 TYR A C 1
ATOM 774 O O . TYR A 1 113 ? 29.834 12.712 -2.225 1.00 23.83 207 TYR A O 1
ATOM 783 N N . VAL A 1 114 ? 29.449 11.714 -4.212 1.00 17.89 208 VAL A N 1
ATOM 784 C CA . VAL A 1 114 ? 28.978 10.446 -3.678 1.00 18.77 208 VAL A CA 1
ATOM 785 C C . VAL A 1 114 ? 29.802 9.231 -4.139 1.00 19.58 208 VAL A C 1
ATOM 786 O O . VAL A 1 114 ? 30.031 8.292 -3.371 1.00 18.15 208 VAL A O 1
ATOM 790 N N . LYS A 1 115 ? 30.227 9.241 -5.394 1.00 16.66 209 LYS A N 1
ATOM 791 C CA . LYS A 1 115 ? 30.853 8.053 -6.003 1.00 14.79 209 LYS A CA 1
ATOM 792 C C . LYS A 1 115 ? 32.116 7.517 -5.327 1.00 18.22 209 LYS A C 1
ATOM 793 O O . LYS A 1 115 ? 32.422 6.334 -5.499 1.00 18.45 209 LYS A O 1
ATOM 799 N N . ASN A 1 116 ? 32.865 8.382 -4.621 1.00 17.96 210 ASN A N 1
ATOM 800 C CA . ASN A 1 116 ? 34.104 7.982 -3.957 1.00 17.77 210 ASN A CA 1
ATOM 801 C C . ASN A 1 116 ? 34.004 7.890 -2.441 1.00 20.64 210 ASN A C 1
ATOM 802 O O . ASN A 1 116 ? 35.020 7.788 -1.766 1.00 19.07 210 ASN A O 1
ATOM 807 N N . LEU A 1 117 ? 32.787 7.940 -1.902 1.00 16.24 211 LEU A N 1
ATOM 808 C CA . LEU A 1 117 ? 32.589 7.784 -0.456 1.00 16.48 211 LEU A CA 1
ATOM 809 C C . LEU A 1 117 ? 33.041 6.383 -0.062 1.00 17.64 211 LEU A C 1
ATOM 810 O O . LEU A 1 117 ? 32.974 5.449 -0.871 1.00 17.91 211 LEU A O 1
ATOM 815 N N . ASP A 1 118 ? 33.486 6.221 1.199 1.00 16.70 212 ASP A N 1
ATOM 816 C CA . ASP A 1 118 ? 33.850 4.883 1.678 1.00 16.99 212 ASP A CA 1
ATOM 817 C C . ASP A 1 118 ? 32.569 4.048 1.640 1.00 17.67 212 ASP A C 1
ATOM 818 O O . ASP A 1 118 ? 31.470 4.618 1.692 1.00 17.09 212 ASP A O 1
ATOM 823 N N . GLU A 1 119 ? 32.714 2.723 1.602 1.00 15.40 213 GLU A N 1
ATOM 824 C CA . GLU A 1 119 ? 31.574 1.816 1.428 1.00 15.67 213 GLU A CA 1
ATOM 825 C C . GLU A 1 119 ? 30.437 1.994 2.430 1.00 17.16 213 GLU A C 1
ATOM 826 O O . GLU A 1 119 ? 29.260 1.875 2.039 1.00 16.37 213 GLU A O 1
ATOM 832 N N . LEU A 1 120 ? 30.772 2.255 3.729 1.00 13.58 214 LEU A N 1
ATOM 833 C CA . LEU A 1 120 ? 29.711 2.426 4.720 1.00 14.12 214 LEU A CA 1
ATOM 834 C C . LEU A 1 120 ? 28.936 3.723 4.511 1.00 14.84 214 LEU A C 1
ATOM 835 O O . LEU A 1 120 ? 27.689 3.713 4.462 1.00 14.94 214 LEU A O 1
ATOM 840 N N . THR A 1 121 ? 29.649 4.831 4.283 1.00 13.29 215 THR A N 1
ATOM 841 C CA . THR A 1 121 ? 28.957 6.104 4.058 1.00 13.59 215 THR A CA 1
ATOM 842 C C . THR A 1 121 ? 28.134 6.000 2.746 1.00 15.65 215 THR A C 1
ATOM 843 O O . THR A 1 121 ? 26.987 6.442 2.687 1.00 15.23 215 THR A O 1
ATOM 847 N N . LEU A 1 122 ? 28.723 5.376 1.711 1.00 14.62 216 LEU A N 1
ATOM 848 C CA . LEU A 1 122 ? 28.023 5.225 0.439 1.00 14.42 216 LEU A CA 1
ATOM 849 C C . LEU A 1 122 ? 26.721 4.454 0.622 1.00 16.62 216 LEU A C 1
ATOM 850 O O . LEU A 1 122 ? 25.670 4.903 0.142 1.00 15.80 216 LEU A O 1
ATOM 855 N N . CYS A 1 123 ? 26.766 3.343 1.400 1.00 12.75 217 CYS A N 1
ATOM 856 C CA . CYS A 1 123 ? 25.552 2.555 1.639 1.00 14.56 217 CYS A CA 1
ATOM 857 C C . CYS A 1 123 ? 24.477 3.393 2.357 1.00 16.93 217 CYS A C 1
ATOM 858 O O . CYS A 1 123 ? 23.296 3.345 1.975 1.00 17.43 217 CYS A O 1
ATOM 861 N N . SER A 1 124 ? 24.893 4.201 3.353 1.00 14.62 218 SER A N 1
ATOM 862 C CA . SER A 1 124 ? 23.987 5.096 4.092 1.00 14.58 218 SER A CA 1
ATOM 863 C C . SER A 1 124 ? 23.371 6.123 3.122 1.00 17.03 218 SER A C 1
ATOM 864 O O . SER A 1 124 ? 22.159 6.364 3.169 1.00 18.66 218 SER A O 1
ATOM 867 N N . ARG A 1 125 ? 24.217 6.735 2.268 1.00 14.93 219 ARG A N 1
ATOM 868 C CA A ARG A 1 125 ? 23.739 7.741 1.312 0.50 14.31 219 ARG A CA 1
ATOM 869 C CA B ARG A 1 125 ? 23.759 7.739 1.292 0.50 14.20 219 ARG A CA 1
ATOM 870 C C . ARG A 1 125 ? 22.808 7.143 0.250 1.00 16.26 219 ARG A C 1
ATOM 871 O O . ARG A 1 125 ? 21.786 7.760 -0.098 1.00 16.84 219 ARG A O 1
ATOM 886 N N . HIS A 1 126 ? 23.111 5.936 -0.204 1.00 14.55 220 HIS A N 1
ATOM 887 C CA . HIS A 1 126 ? 22.297 5.202 -1.172 1.00 15.06 220 HIS A CA 1
ATOM 888 C C . HIS A 1 126 ? 20.903 4.908 -0.557 1.00 20.67 220 HIS A C 1
ATOM 889 O O . HIS A 1 126 ? 19.880 5.246 -1.165 1.00 19.13 220 HIS A O 1
ATOM 896 N N . ALA A 1 127 ? 20.863 4.353 0.682 1.00 16.47 221 ALA A N 1
ATOM 897 C CA . ALA A 1 127 ? 19.580 4.108 1.343 1.00 17.16 221 ALA A CA 1
ATOM 898 C C . ALA A 1 127 ? 18.807 5.451 1.558 1.00 20.39 221 ALA A C 1
ATOM 899 O O . ALA A 1 127 ? 17.586 5.508 1.347 1.00 20.65 221 ALA A O 1
ATOM 901 N N . GLY A 1 128 ? 19.538 6.514 1.910 1.00 17.18 222 GLY A N 1
ATOM 902 C CA . GLY A 1 128 ? 18.973 7.833 2.165 1.00 16.94 222 GLY A CA 1
ATOM 903 C C . GLY A 1 128 ? 18.499 8.561 0.914 1.00 21.95 222 GLY A C 1
ATOM 904 O O . GLY A 1 128 ? 17.849 9.601 1.020 1.00 22.07 222 GLY A O 1
ATOM 905 N N . ASN A 1 129 ? 18.842 8.038 -0.273 1.00 19.20 223 ASN A N 1
ATOM 906 C CA . ASN A 1 129 ? 18.476 8.659 -1.554 1.00 20.24 223 ASN A CA 1
ATOM 907 C C . ASN A 1 129 ? 17.010 8.358 -1.924 1.00 25.04 223 ASN A C 1
ATOM 908 O O . ASN A 1 129 ? 16.424 9.085 -2.720 1.00 25.46 223 ASN A O 1
ATOM 913 N N . MET A 1 130 ? 16.435 7.287 -1.347 1.00 21.07 224 MET A N 1
ATOM 914 C CA . MET A 1 130 ? 15.115 6.752 -1.703 1.00 20.63 224 MET A CA 1
ATOM 915 C C . MET A 1 130 ? 13.986 7.382 -0.923 1.00 25.45 224 MET A C 1
ATOM 916 O O . MET A 1 130 ? 13.673 6.922 0.168 1.00 23.10 224 MET A O 1
ATOM 921 N N . ASN A 1 131 ? 13.371 8.452 -1.485 1.00 25.25 225 ASN A N 1
ATOM 922 C CA . ASN A 1 131 ? 12.281 9.158 -0.803 1.00 26.14 225 ASN A CA 1
ATOM 923 C C . ASN A 1 131 ? 10.925 8.429 -0.989 1.00 31.21 225 ASN A C 1
ATOM 924 O O . ASN A 1 131 ? 10.445 8.319 -2.127 1.00 30.14 225 ASN A O 1
ATOM 929 N N . PRO A 1 132 ? 10.303 7.912 0.107 1.00 28.74 226 PRO A N 1
ATOM 930 C CA . PRO A 1 132 ? 9.019 7.205 -0.043 1.00 28.99 226 PRO A CA 1
ATOM 931 C C . PRO A 1 132 ? 7.818 8.145 -0.242 1.00 36.28 226 PRO A C 1
ATOM 932 O O . PRO A 1 132 ? 6.728 7.678 -0.574 1.00 36.51 226 PRO A O 1
ATOM 936 N N . ASP A 1 133 ? 8.009 9.447 0.021 1.00 35.03 227 ASP A N 1
ATOM 937 C CA . ASP A 1 133 ? 6.972 10.481 -0.053 1.00 36.26 227 ASP A CA 1
ATOM 938 C C . ASP A 1 133 ? 6.958 11.170 -1.411 1.00 43.49 227 ASP A C 1
ATOM 939 O O . ASP A 1 133 ? 8.016 11.386 -2.010 1.00 42.64 227 ASP A O 1
ATOM 944 N N . LYS A 1 134 ? 5.755 11.584 -1.855 1.00 42.86 228 LYS A N 1
ATOM 945 C CA . LYS A 1 134 ? 5.543 12.326 -3.102 1.00 43.94 228 LYS A CA 1
ATOM 946 C C . LYS A 1 134 ? 6.116 13.754 -2.984 1.00 49.70 228 LYS A C 1
ATOM 947 O O . LYS A 1 134 ? 6.346 14.407 -4.002 1.00 50.52 228 LYS A O 1
ATOM 953 N N . ASP A 1 135 ? 6.385 14.211 -1.742 1.00 47.15 229 ASP A N 1
ATOM 954 C CA . ASP A 1 135 ? 6.969 15.519 -1.428 1.00 47.67 229 ASP A CA 1
ATOM 955 C C . ASP A 1 135 ? 8.496 15.386 -1.357 1.00 53.66 229 ASP A C 1
ATOM 956 O O . ASP A 1 135 ? 9.009 14.582 -0.573 1.00 53.38 229 ASP A O 1
ATOM 961 N N . GLU A 1 136 ? 9.212 16.189 -2.172 1.00 51.74 230 GLU A N 1
ATOM 962 C CA . GLU A 1 136 ? 10.678 16.203 -2.263 1.00 51.87 230 GLU A CA 1
ATOM 963 C C . GLU A 1 136 ? 11.378 16.616 -0.958 1.00 54.74 230 GLU A C 1
ATOM 964 O O . GLU A 1 136 ? 12.549 16.275 -0.766 1.00 54.89 230 GLU A O 1
ATOM 970 N N . ASN A 1 137 ? 10.671 17.352 -0.078 1.00 49.37 231 ASN A N 1
ATOM 971 C CA . ASN A 1 137 ? 11.233 17.837 1.181 1.00 48.31 231 ASN A CA 1
ATOM 972 C C . ASN A 1 137 ? 11.080 16.917 2.400 1.00 47.96 231 ASN A C 1
ATOM 973 O O . ASN A 1 137 ? 11.505 17.298 3.499 1.00 47.51 231 ASN A O 1
ATOM 978 N N . SER A 1 138 ? 10.526 15.695 2.204 1.00 41.57 232 SER A N 1
ATOM 979 C CA . SER A 1 138 ? 10.397 14.695 3.275 1.00 40.06 232 SER A CA 1
ATOM 980 C C . SER A 1 138 ? 11.797 14.277 3.742 1.00 40.73 232 SER A C 1
ATOM 981 O O . SER A 1 138 ? 12.680 14.028 2.914 1.00 40.23 232 SER A O 1
ATOM 984 N N . ASN A 1 139 ? 11.998 14.251 5.063 1.00 34.99 233 ASN A N 1
ATOM 985 C CA . ASN A 1 139 ? 13.273 13.898 5.685 1.00 33.14 233 ASN A CA 1
ATOM 986 C C . ASN A 1 139 ? 13.334 12.413 6.059 1.00 32.06 233 ASN A C 1
ATOM 987 O O . ASN A 1 139 ? 14.275 12.000 6.752 1.00 30.70 233 ASN A O 1
ATOM 992 N N . TYR A 1 140 ? 12.346 11.595 5.597 1.00 25.05 234 TYR A N 1
ATOM 993 C CA . TYR A 1 140 ? 12.379 10.176 5.897 1.00 23.26 234 TYR A CA 1
ATOM 994 C C . TYR A 1 140 ? 13.457 9.490 5.073 1.00 24.77 234 TYR A C 1
ATOM 995 O O . TYR A 1 140 ? 13.378 9.443 3.842 1.00 22.92 234 TYR A O 1
ATOM 1004 N N . LYS A 1 141 ? 14.463 8.937 5.781 1.00 21.08 235 LYS A N 1
ATOM 1005 C CA . LYS A 1 141 ? 15.580 8.255 5.149 1.00 19.26 235 LYS A CA 1
ATOM 1006 C C . LYS A 1 141 ? 15.785 6.902 5.782 1.00 20.82 235 LYS A C 1
ATOM 1007 O O . LYS A 1 141 ? 16.090 6.781 6.998 1.00 18.32 235 LYS A O 1
ATOM 1013 N N . TYR A 1 142 ? 15.541 5.864 4.964 1.00 18.50 236 TYR A N 1
ATOM 1014 C CA . TYR A 1 142 ? 15.663 4.479 5.391 1.00 18.84 236 TYR A CA 1
ATOM 1015 C C . TYR A 1 142 ? 17.083 4.143 5.912 1.00 20.26 236 TYR A C 1
ATOM 1016 O O . TYR A 1 142 ? 18.071 4.628 5.356 1.00 18.17 236 TYR A O 1
ATOM 1025 N N . PRO A 1 143 ? 17.189 3.266 6.936 1.00 17.03 237 PRO A N 1
ATOM 1026 C CA . PRO A 1 143 ? 18.523 2.840 7.382 1.00 15.54 237 PRO A CA 1
ATOM 1027 C C . PRO A 1 143 ? 18.959 1.688 6.465 1.00 19.76 237 PRO A C 1
ATOM 1028 O O . PRO A 1 143 ? 18.223 1.286 5.546 1.00 19.04 237 PRO A O 1
ATOM 1032 N N . ALA A 1 144 ? 20.152 1.163 6.695 1.00 15.28 238 ALA A N 1
ATOM 1033 C CA . ALA A 1 144 ? 20.665 0.089 5.851 1.00 15.14 238 ALA A CA 1
ATOM 1034 C C . ALA A 1 144 ? 21.602 -0.805 6.631 1.00 16.93 238 ALA A C 1
ATOM 1035 O O . ALA A 1 144 ? 22.086 -0.442 7.713 1.00 14.78 238 ALA A O 1
ATOM 1037 N N . VAL A 1 145 ? 21.874 -1.955 6.052 1.00 15.58 239 VAL A N 1
ATOM 1038 C CA . VAL A 1 145 ? 22.883 -2.883 6.539 1.00 15.64 239 VAL A CA 1
ATOM 1039 C C . VAL A 1 145 ? 23.861 -3.147 5.413 1.00 19.04 239 VAL A C 1
ATOM 1040 O O . VAL A 1 145 ? 23.458 -3.514 4.298 1.00 17.35 239 VAL A O 1
ATOM 1044 N N . TYR A 1 146 ? 25.145 -2.973 5.702 1.00 15.27 240 TYR A N 1
ATOM 1045 C CA . TYR A 1 146 ? 26.216 -3.292 4.768 1.00 15.87 240 TYR A CA 1
ATOM 1046 C C . TYR A 1 146 ? 26.768 -4.646 5.183 1.00 19.07 240 TYR A C 1
ATOM 1047 O O . TYR A 1 146 ? 27.094 -4.852 6.351 1.00 16.64 240 TYR A O 1
ATOM 1056 N N . ASP A 1 147 ? 26.851 -5.586 4.238 1.00 16.15 241 ASP A N 1
ATOM 1057 C CA . ASP A 1 147 ? 27.424 -6.890 4.518 1.00 16.34 241 ASP A CA 1
ATOM 1058 C C . ASP A 1 147 ? 28.860 -6.908 3.957 1.00 19.70 241 ASP A C 1
ATOM 1059 O O . ASP A 1 147 ? 29.047 -6.948 2.741 1.00 18.47 241 ASP A O 1
ATOM 1064 N N . ASP A 1 148 ? 29.862 -6.911 4.848 1.00 16.89 242 ASP A N 1
ATOM 1065 C CA . ASP A 1 148 ? 31.286 -6.929 4.484 1.00 18.61 242 ASP A CA 1
ATOM 1066 C C . ASP A 1 148 ? 31.761 -8.206 3.756 1.00 23.70 242 ASP A C 1
ATOM 1067 O O . ASP A 1 148 ? 32.748 -8.154 3.009 1.00 24.90 242 ASP A O 1
ATOM 1072 N N . LYS A 1 149 ? 31.071 -9.335 3.961 1.00 21.08 243 LYS A N 1
ATOM 1073 C CA . LYS A 1 149 ? 31.433 -10.615 3.327 1.00 21.97 243 LYS A CA 1
ATOM 1074 C C . LYS A 1 149 ? 31.195 -10.567 1.823 1.00 25.95 243 LYS A C 1
ATOM 1075 O O . LYS A 1 149 ? 32.029 -11.049 1.044 1.00 27.32 243 LYS A O 1
ATOM 1081 N N . ASP A 1 150 ? 30.023 -10.048 1.432 1.00 20.47 244 ASP A N 1
ATOM 1082 C CA . ASP A 1 150 ? 29.543 -9.998 0.049 1.00 20.86 244 ASP A CA 1
ATOM 1083 C C . ASP A 1 150 ? 29.711 -8.615 -0.583 1.00 21.66 244 ASP A C 1
ATOM 1084 O O . ASP A 1 150 ? 29.416 -8.471 -1.772 1.00 20.39 244 ASP A O 1
ATOM 1089 N N . LYS A 1 151 ? 30.104 -7.585 0.227 1.00 17.84 245 LYS A N 1
ATOM 1090 C CA . LYS A 1 151 ? 30.236 -6.174 -0.182 1.00 17.06 245 LYS A CA 1
ATOM 1091 C C . LYS A 1 151 ? 28.895 -5.683 -0.770 1.00 20.35 245 LYS A C 1
ATOM 1092 O O . LYS A 1 151 ? 28.849 -5.116 -1.864 1.00 22.70 245 LYS A O 1
ATOM 1098 N N . LYS A 1 152 ? 27.803 -5.978 -0.067 1.00 15.91 246 LYS A N 1
ATOM 1099 C CA . LYS A 1 152 ? 26.441 -5.621 -0.480 1.00 16.17 246 LYS A CA 1
ATOM 1100 C C . LYS A 1 152 ? 25.747 -4.709 0.514 1.00 18.18 246 LYS A C 1
ATOM 1101 O O . LYS A 1 152 ? 25.786 -4.945 1.729 1.00 17.36 246 LYS A O 1
ATOM 1107 N N . CYS A 1 153 ? 25.157 -3.635 -0.020 1.00 15.24 247 CYS A N 1
ATOM 1108 C CA . CYS A 1 153 ? 24.361 -2.701 0.752 1.00 16.03 247 CYS A CA 1
ATOM 1109 C C . CYS A 1 153 ? 22.909 -3.209 0.683 1.00 19.58 247 CYS A C 1
ATOM 1110 O O . CYS A 1 153 ? 22.385 -3.385 -0.421 1.00 19.56 247 CYS A O 1
ATOM 1113 N N . HIS A 1 154 ? 22.280 -3.453 1.830 1.00 15.49 248 HIS A N 1
ATOM 1114 C CA . HIS A 1 154 ? 20.856 -3.810 1.919 1.00 15.48 248 HIS A CA 1
ATOM 1115 C C . HIS A 1 154 ? 20.096 -2.647 2.529 1.00 20.06 248 HIS A C 1
ATOM 1116 O O . HIS A 1 154 ? 20.335 -2.296 3.699 1.00 18.21 248 HIS A O 1
ATOM 1123 N N . ILE A 1 155 ? 19.158 -2.056 1.763 1.00 17.13 249 ILE A N 1
ATOM 1124 C CA . ILE A 1 155 ? 18.345 -0.956 2.304 1.00 16.76 249 ILE A CA 1
ATOM 1125 C C . ILE A 1 155 ? 17.253 -1.634 3.133 1.00 20.56 249 ILE A C 1
ATOM 1126 O O . ILE A 1 155 ? 16.675 -2.635 2.693 1.00 20.85 249 ILE A O 1
ATOM 1131 N N . LEU A 1 156 ? 16.997 -1.115 4.335 1.00 16.89 250 LEU A N 1
ATOM 1132 C CA . LEU A 1 156 ? 15.977 -1.710 5.190 1.00 17.50 250 LEU A CA 1
ATOM 1133 C C . LEU A 1 156 ? 14.676 -0.948 5.026 1.00 22.02 250 LEU A C 1
ATOM 1134 O O . LEU A 1 156 ? 14.612 0.250 5.326 1.00 23.79 250 LEU A O 1
ATOM 1139 N N . TYR A 1 157 ? 13.645 -1.658 4.549 1.00 21.03 251 TYR A N 1
ATOM 1140 C CA . TYR A 1 157 ? 12.286 -1.134 4.366 1.00 22.52 251 TYR A CA 1
ATOM 1141 C C . TYR A 1 157 ? 11.647 -0.943 5.748 1.00 25.46 251 TYR A C 1
ATOM 1142 O O . TYR A 1 157 ? 10.939 0.039 5.963 1.00 25.35 251 TYR A O 1
ATOM 1151 N N . ILE A 1 158 ? 11.940 -1.871 6.675 1.00 21.17 252 ILE A N 1
ATOM 1152 C CA . ILE A 1 158 ? 11.492 -1.848 8.074 1.00 20.64 252 ILE A CA 1
ATOM 1153 C C . ILE A 1 158 ? 12.605 -1.242 8.939 1.00 23.22 252 ILE A C 1
ATOM 1154 O O . ILE A 1 158 ? 13.685 -1.824 9.028 1.00 21.65 252 ILE A O 1
ATOM 1159 N N . ALA A 1 159 ? 12.341 -0.079 9.550 1.00 21.42 253 ALA A N 1
ATOM 1160 C CA . ALA A 1 159 ? 13.299 0.637 10.396 1.00 22.01 253 ALA A CA 1
ATOM 1161 C C . ALA A 1 159 ? 13.190 0.220 11.878 1.00 24.81 253 ALA A C 1
ATOM 1162 O O . ALA A 1 159 ? 14.026 0.618 12.699 1.00 23.16 253 ALA A O 1
ATOM 1164 N N . ALA A 1 160 ? 12.159 -0.574 12.214 1.00 23.31 254 ALA A N 1
ATOM 1165 C CA . ALA A 1 160 ? 11.949 -1.049 13.581 1.00 23.06 254 ALA A CA 1
ATOM 1166 C C . ALA A 1 160 ? 13.051 -2.032 13.904 1.00 24.83 254 ALA A C 1
ATOM 1167 O O . ALA A 1 160 ? 13.530 -2.734 13.005 1.00 24.76 254 ALA A O 1
ATOM 1169 N N . GLN A 1 161 ? 13.478 -2.081 15.173 1.00 20.22 255 GLN A N 1
ATOM 1170 C CA . GLN A 1 161 ? 14.550 -2.987 15.574 1.00 19.93 255 GLN A CA 1
ATOM 1171 C C . GLN A 1 161 ? 14.154 -3.953 16.681 1.00 21.48 255 GLN A C 1
ATOM 1172 O O . GLN A 1 161 ? 14.812 -4.978 16.839 1.00 21.23 255 GLN A O 1
ATOM 1178 N N . GLU A 1 162 ? 13.111 -3.616 17.469 1.00 21.67 256 GLU A N 1
ATOM 1179 C CA . GLU A 1 162 ? 12.668 -4.508 18.543 1.00 22.30 256 GLU A CA 1
ATOM 1180 C C . GLU A 1 162 ? 11.140 -4.492 18.658 1.00 27.87 256 GLU A C 1
ATOM 1181 O O . GLU A 1 162 ? 10.523 -3.434 18.637 1.00 27.12 256 GLU A O 1
ATOM 1187 N N . ASN A 1 163 ? 10.570 -5.674 18.837 1.00 28.42 257 ASN A N 1
ATOM 1188 C CA . ASN A 1 163 ? 9.150 -5.891 19.105 1.00 31.38 257 ASN A CA 1
ATOM 1189 C C . ASN A 1 163 ? 9.170 -7.190 19.913 1.00 41.98 257 ASN A C 1
ATOM 1190 O O . ASN A 1 163 ? 9.166 -8.290 19.351 1.00 39.07 257 ASN A O 1
ATOM 1195 N N . ASN A 1 164 ? 9.289 -7.023 21.249 1.00 47.31 258 ASN A N 1
ATOM 1196 C CA A ASN A 1 164 ? 9.389 -8.120 22.215 0.50 49.17 258 ASN A CA 1
ATOM 1197 C CA B ASN A 1 164 ? 9.392 -8.117 22.217 0.50 49.17 258 ASN A CA 1
ATOM 1198 C C . ASN A 1 164 ? 8.387 -7.952 23.369 1.00 56.84 258 ASN A C 1
ATOM 1199 O O . ASN A 1 164 ? 7.698 -6.927 23.455 1.00 57.33 258 ASN A O 1
ATOM 1208 N N . GLY A 1 165 ? 8.301 -8.964 24.230 1.00 58.15 259 GLY A N 1
ATOM 1209 C CA . GLY A 1 165 ? 7.392 -8.967 25.372 1.00 59.81 259 GLY A CA 1
ATOM 1210 C C . GLY A 1 165 ? 6.328 -10.045 25.275 1.00 67.55 259 GLY A C 1
ATOM 1211 O O . GLY A 1 165 ? 5.957 -10.443 24.162 1.00 67.35 259 GLY A O 1
ATOM 1212 N N . PRO A 1 166 ? 5.812 -10.553 26.422 1.00 66.23 260 PRO A N 1
ATOM 1213 C CA . PRO A 1 166 ? 4.786 -11.610 26.349 1.00 70.86 260 PRO A CA 1
ATOM 1214 C C . PRO A 1 166 ? 3.393 -11.072 26.038 1.00 105.08 260 PRO A C 1
ATOM 1215 O O . PRO A 1 166 ? 2.754 -11.536 25.098 1.00 71.68 260 PRO A O 1
ATOM 1219 N N . MET A 1 179 ? 1.795 -11.926 14.668 1.00 68.93 273 MET A N 1
ATOM 1220 C CA . MET A 1 179 ? 2.835 -11.984 15.696 1.00 68.47 273 MET A CA 1
ATOM 1221 C C . MET A 1 179 ? 4.025 -11.051 15.357 1.00 68.04 273 MET A C 1
ATOM 1222 O O . MET A 1 179 ? 3.983 -9.871 15.722 1.00 68.42 273 MET A O 1
ATOM 1227 N N . PHE A 1 180 ? 5.053 -11.573 14.641 1.00 59.77 274 PHE A N 1
ATOM 1228 C CA . PHE A 1 180 ? 6.287 -10.886 14.231 1.00 56.92 274 PHE A CA 1
ATOM 1229 C C . PHE A 1 180 ? 7.076 -10.304 15.414 1.00 54.00 274 PHE A C 1
ATOM 1230 O O . PHE A 1 180 ? 7.055 -9.094 15.657 1.00 53.07 274 PHE A O 1
ATOM 1238 N N . CYS A 1 181 ? 7.729 -11.191 16.175 1.00 46.49 275 CYS A N 1
ATOM 1239 C CA . CYS A 1 181 ? 8.560 -10.826 17.319 1.00 45.03 275 CYS A CA 1
ATOM 1240 C C . CYS A 1 181 ? 10.026 -10.795 16.863 1.00 37.63 275 CYS A C 1
ATOM 1241 O O . CYS A 1 181 ? 10.475 -11.687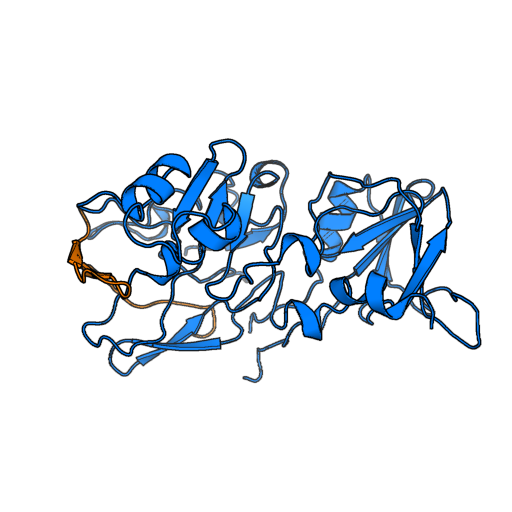 16.142 1.00 35.77 275 CYS A O 1
ATOM 1244 N N . PHE A 1 182 ? 10.752 -9.745 17.240 1.00 27.74 276 PHE A N 1
ATOM 1245 C CA . PHE A 1 182 ? 12.148 -9.608 16.807 1.00 24.33 276 PHE A CA 1
ATOM 1246 C C . PHE A 1 182 ? 12.956 -8.758 17.786 1.00 25.75 276 PHE A C 1
ATOM 1247 O O . PHE A 1 182 ? 12.384 -7.962 18.527 1.00 25.83 276 PHE A O 1
ATOM 1255 N N . ARG A 1 183 ? 14.282 -8.933 17.790 1.00 22.24 277 ARG A N 1
ATOM 1256 C CA . ARG A 1 183 ? 15.155 -8.172 18.689 1.00 21.57 277 ARG A CA 1
ATOM 1257 C C . ARG A 1 183 ? 16.510 -7.924 18.038 1.00 22.58 277 ARG A C 1
ATOM 1258 O O . ARG A 1 183 ? 16.970 -8.758 17.253 1.00 20.93 277 ARG A O 1
ATOM 1266 N N . PRO A 1 184 ? 17.174 -6.811 18.398 1.00 19.41 278 PRO A N 1
ATOM 1267 C CA . PRO A 1 184 ? 18.527 -6.576 17.876 1.00 19.59 278 PRO A CA 1
ATOM 1268 C C . PRO A 1 184 ? 19.530 -7.437 18.640 1.00 23.68 278 PRO A C 1
ATOM 1269 O O . PRO A 1 184 ? 19.310 -7.759 19.822 1.00 24.43 278 PRO A O 1
ATOM 1273 N N . ALA A 1 185 ? 20.633 -7.832 17.982 1.00 20.23 279 ALA A N 1
ATOM 1274 C CA . ALA A 1 185 ? 21.677 -8.603 18.639 1.00 20.90 279 ALA A CA 1
ATOM 1275 C C . ALA A 1 185 ? 22.962 -8.559 17.859 1.00 22.07 279 ALA A C 1
ATOM 1276 O O . ALA A 1 185 ? 22.977 -8.202 16.679 1.00 20.24 279 ALA A O 1
ATOM 1278 N N . LYS A 1 186 ? 24.025 -8.926 18.531 1.00 19.51 280 LYS A N 1
ATOM 1279 C CA . LYS A 1 186 ? 25.328 -9.203 17.933 1.00 19.44 280 LYS A CA 1
ATOM 1280 C C . LYS A 1 186 ? 25.490 -10.709 18.066 1.00 28.93 280 LYS A C 1
ATOM 1281 O O . LYS A 1 186 ? 25.520 -11.275 19.156 1.00 32.21 280 LYS A O 1
ATOM 1287 N N . ASP A 1 187 ? 25.443 -11.366 16.950 1.00 29.57 281 ASP A N 1
ATOM 1288 C CA . ASP A 1 187 ? 25.480 -12.818 16.870 1.00 28.58 281 ASP A CA 1
ATOM 1289 C C . ASP A 1 187 ? 26.640 -13.122 15.951 1.00 27.87 281 ASP A C 1
ATOM 1290 O O . ASP A 1 187 ? 27.011 -12.260 15.144 1.00 25.37 281 ASP A O 1
ATOM 1295 N N . LYS A 1 188 ? 27.245 -14.311 16.085 1.00 24.05 282 LYS A N 1
ATOM 1296 C CA . LYS A 1 188 ? 28.321 -14.743 15.201 1.00 24.16 282 LYS A CA 1
ATOM 1297 C C . LYS A 1 188 ? 27.871 -14.659 13.748 1.00 24.49 282 LYS A C 1
ATOM 1298 O O . LYS A 1 188 ? 28.677 -14.301 12.895 1.00 26.02 282 LYS A O 1
ATOM 1304 N N . SER A 1 189 ? 26.564 -14.910 13.473 1.00 20.44 283 SER A N 1
ATOM 1305 C CA . SER A 1 189 ? 26.088 -14.878 12.090 1.00 20.82 283 SER A CA 1
ATOM 1306 C C . SER A 1 189 ? 26.049 -13.429 11.551 1.00 22.52 283 SER A C 1
ATOM 1307 O O . SER A 1 189 ? 26.005 -13.246 10.336 1.00 21.61 283 SER A O 1
ATOM 1310 N N . PHE A 1 190 ? 26.067 -12.415 12.470 1.00 17.19 284 PHE A N 1
ATOM 1311 C CA . PHE A 1 190 ? 26.027 -11.010 12.061 1.00 16.14 284 PHE A CA 1
ATOM 1312 C C . PHE A 1 190 ? 27.386 -10.288 12.084 1.00 17.69 284 PHE A C 1
ATOM 1313 O O . PHE A 1 190 ? 27.419 -9.052 11.875 1.00 16.30 284 PHE A O 1
ATOM 1321 N N . GLN A 1 191 ? 28.465 -11.015 12.378 1.00 14.94 285 GLN A N 1
ATOM 1322 C CA . GLN A 1 191 ? 29.797 -10.450 12.588 1.00 15.27 285 GLN A CA 1
ATOM 1323 C C . GLN A 1 191 ? 30.313 -9.574 11.455 1.00 17.62 285 GLN A C 1
ATOM 1324 O O . GLN A 1 191 ? 31.081 -8.681 11.734 1.00 16.84 285 GLN A O 1
ATOM 1330 N N . ASN A 1 192 ? 29.903 -9.843 10.207 1.00 13.28 286 ASN A N 1
ATOM 1331 C CA . ASN A 1 192 ? 30.316 -9.027 9.051 1.00 14.06 286 ASN A CA 1
ATOM 1332 C C . ASN A 1 192 ? 29.286 -7.951 8.657 1.00 18.61 286 ASN A C 1
ATOM 1333 O O . ASN A 1 192 ? 29.535 -7.197 7.688 1.00 17.39 286 ASN A O 1
ATOM 1338 N N . TYR A 1 193 ? 28.157 -7.862 9.382 1.00 14.77 287 TYR A N 1
ATOM 1339 C CA . TYR A 1 193 ? 27.123 -6.866 9.087 1.00 14.53 287 TYR A CA 1
ATOM 1340 C C . TYR A 1 193 ? 27.482 -5.562 9.778 1.00 16.06 287 TYR A C 1
ATOM 1341 O O . TYR A 1 193 ? 28.088 -5.582 10.860 1.00 15.22 287 TYR A O 1
AT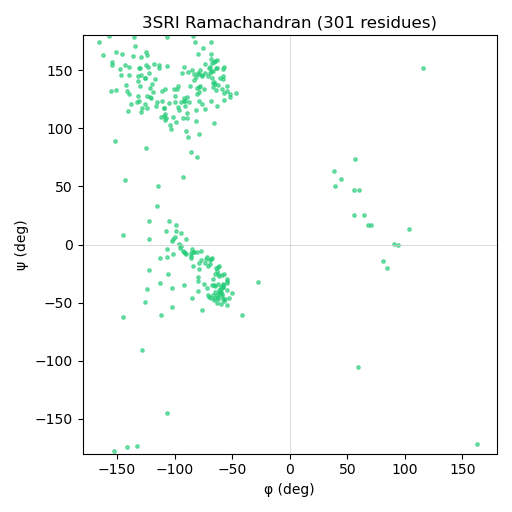OM 1350 N N . VAL A 1 194 ? 27.062 -4.435 9.183 1.00 13.27 288 VAL A N 1
ATOM 1351 C CA . VAL A 1 194 ? 27.236 -3.119 9.785 1.00 13.14 288 VAL A CA 1
ATOM 1352 C C . VAL A 1 194 ? 25.897 -2.426 9.672 1.00 16.84 288 VAL A C 1
ATOM 1353 O O . VAL A 1 194 ? 25.410 -2.218 8.558 1.00 15.23 288 VAL A O 1
ATOM 1357 N N . TYR A 1 195 ? 25.337 -2.000 10.810 1.00 14.24 289 TYR A N 1
ATOM 1358 C CA . TYR A 1 195 ? 24.029 -1.337 10.826 1.00 13.90 289 TYR A CA 1
ATOM 1359 C C . TYR A 1 195 ? 24.269 0.151 10.655 1.00 16.88 289 TYR A C 1
ATOM 1360 O O . TYR A 1 195 ? 25.010 0.768 11.438 1.00 15.38 289 TYR A O 1
ATOM 1369 N N . LEU A 1 196 ? 23.582 0.745 9.659 1.00 14.40 290 LEU A N 1
ATOM 1370 C CA . LEU A 1 196 ? 23.804 2.130 9.272 1.00 13.81 290 LEU A CA 1
ATOM 1371 C C . LEU A 1 196 ? 22.573 3.008 9.272 1.00 17.32 290 LEU A C 1
ATOM 1372 O O . LEU A 1 196 ? 21.658 2.743 8.506 1.00 15.89 290 LEU A O 1
ATOM 1377 N N . SER A 1 197 ? 22.572 4.100 10.079 1.00 13.83 291 SER A N 1
ATOM 1378 C CA . SER A 1 197 ? 21.451 5.027 10.004 1.00 14.20 291 SER A CA 1
ATOM 1379 C C . SER A 1 197 ? 21.716 5.970 8.814 1.00 18.44 291 SER A C 1
ATOM 1380 O O . SER A 1 197 ? 22.839 6.035 8.295 1.00 18.60 291 SER A O 1
ATOM 1383 N N . LYS A 1 198 ? 20.735 6.814 8.509 1.00 15.80 292 LYS A N 1
ATOM 1384 C CA . LYS A 1 198 ? 20.842 7.881 7.488 1.00 15.64 292 LYS A CA 1
ATOM 1385 C C . LYS A 1 198 ? 21.923 8.941 7.797 1.00 17.61 292 LYS A C 1
ATOM 1386 O O . LYS A 1 198 ? 22.267 9.730 6.909 1.00 17.57 292 LYS A O 1
ATOM 1392 N N . ASN A 1 199 ? 22.359 9.048 9.085 1.00 15.01 293 ASN A N 1
ATOM 1393 C CA . ASN A 1 199 ? 23.294 10.086 9.532 1.00 14.16 293 ASN A CA 1
ATOM 1394 C C . ASN A 1 199 ? 24.740 9.630 9.646 1.00 15.85 293 ASN A C 1
ATOM 1395 O O . ASN A 1 199 ? 25.555 10.417 10.125 1.00 15.45 293 ASN A O 1
ATOM 1400 N N . VAL A 1 200 ? 25.073 8.391 9.214 1.00 15.03 294 VAL A N 1
ATOM 1401 C CA . VAL A 1 200 ? 26.480 7.938 9.347 1.00 13.53 294 VAL A CA 1
ATOM 1402 C C . VAL A 1 200 ? 27.434 8.976 8.734 1.00 17.64 294 VAL A C 1
ATOM 1403 O O . VAL A 1 200 ? 27.265 9.399 7.581 1.00 16.03 294 VAL A O 1
ATOM 1407 N N . VAL A 1 201 ? 28.420 9.402 9.529 1.00 14.41 295 VAL A N 1
ATOM 1408 C CA . VAL A 1 201 ? 29.343 10.455 9.079 1.00 14.38 295 VAL A CA 1
ATOM 1409 C C . VAL A 1 201 ? 30.377 9.956 8.104 1.00 18.51 295 VAL A C 1
ATOM 1410 O O . VAL A 1 201 ? 30.840 8.816 8.196 1.00 17.77 295 VAL A O 1
ATOM 1414 N N . ASP A 1 202 ? 30.754 10.820 7.132 1.00 15.94 296 ASP A N 1
ATOM 1415 C CA . ASP A 1 202 ? 31.715 10.379 6.123 1.00 16.03 296 ASP A CA 1
ATOM 1416 C C . ASP A 1 202 ? 33.140 10.125 6.623 1.00 18.65 296 ASP A C 1
ATOM 1417 O O . ASP A 1 202 ? 33.947 9.564 5.893 1.00 21.43 296 ASP A O 1
ATOM 1422 N N . ASN A 1 203 ? 33.458 10.550 7.837 1.00 15.27 297 ASN A N 1
ATOM 1423 C CA . ASN A 1 203 ? 34.786 10.344 8.404 1.00 15.34 297 ASN A CA 1
ATOM 1424 C C . ASN A 1 203 ? 34.690 9.432 9.623 1.00 18.85 297 ASN A C 1
ATOM 1425 O O . ASN A 1 203 ? 35.477 9.582 10.563 1.00 18.38 297 ASN A O 1
ATOM 1430 N N . TRP A 1 204 ? 33.735 8.466 9.601 1.00 16.17 298 TRP A N 1
ATOM 1431 C CA . TRP A 1 204 ? 33.604 7.509 10.715 1.00 16.14 298 TRP A CA 1
ATOM 1432 C C . TRP A 1 204 ? 34.919 6.751 11.035 1.00 20.70 298 TRP A C 1
ATOM 1433 O O . TRP A 1 204 ? 35.140 6.366 12.194 1.00 20.84 298 TRP A O 1
ATOM 1444 N N . GLU A 1 205 ? 35.762 6.509 10.018 1.00 18.88 299 GLU A N 1
ATOM 1445 C CA . GLU A 1 205 ? 37.024 5.789 10.182 1.00 21.72 299 GLU A CA 1
ATOM 1446 C C . GLU A 1 205 ? 37.904 6.503 11.193 1.00 25.00 299 GLU A C 1
ATOM 1447 O O . GLU A 1 205 ? 38.565 5.849 11.999 1.00 25.77 299 GLU A O 1
ATOM 1453 N N . LYS A 1 206 ? 37.836 7.855 11.206 1.00 19.83 300 LYS A N 1
ATOM 1454 C CA . LYS A 1 206 ? 38.636 8.685 12.111 1.00 21.48 300 LYS A CA 1
ATOM 1455 C C . LYS A 1 206 ? 37.936 9.001 13.430 1.00 23.43 300 LYS A C 1
ATOM 1456 O O . LYS A 1 206 ? 38.599 9.053 14.467 1.00 25.22 300 LYS A O 1
ATOM 1462 N N . VAL A 1 207 ? 36.603 9.183 13.418 1.00 17.53 301 VAL A N 1
ATOM 1463 C CA . VAL A 1 207 ? 35.904 9.664 14.615 1.00 18.32 301 VAL A CA 1
ATOM 1464 C C . VAL A 1 207 ? 35.064 8.643 15.398 1.00 21.26 301 VAL A C 1
ATOM 1465 O O . VAL A 1 207 ? 34.510 9.010 16.434 1.00 21.49 301 VAL A O 1
ATOM 1469 N N . CYS A 1 208 ? 34.844 7.446 14.838 1.00 17.03 302 CYS A N 1
ATOM 1470 C CA . CYS A 1 208 ? 33.977 6.443 15.482 1.00 16.08 302 CYS A CA 1
ATOM 1471 C C . CYS A 1 208 ? 34.814 5.231 15.915 1.00 15.72 302 CYS A C 1
ATOM 1472 O O . CYS A 1 208 ? 35.791 4.887 15.258 1.00 15.22 302 CYS A O 1
ATOM 1475 N N . PRO A 1 209 ? 34.354 4.492 16.938 1.00 15.13 303 PRO A N 1
ATOM 1476 C CA . PRO A 1 209 ? 35.062 3.261 17.321 1.00 14.77 303 PRO A CA 1
ATOM 1477 C C . PRO A 1 209 ? 34.898 2.162 16.268 1.00 18.63 303 PRO A C 1
ATOM 1478 O O . PRO A 1 209 ? 33.894 2.111 15.542 1.00 20.79 303 PRO A O 1
ATOM 1482 N N . ARG A 1 210 ? 35.875 1.277 16.189 1.00 14.74 304 ARG A N 1
ATOM 1483 C CA . ARG A 1 210 ? 35.722 0.072 15.369 1.00 13.12 304 ARG A CA 1
ATOM 1484 C C . ARG A 1 210 ? 36.451 -1.063 16.074 1.00 17.08 304 ARG A C 1
ATOM 1485 O O . ARG A 1 210 ? 35.839 -2.051 16.461 1.00 16.68 304 ARG A O 1
ATOM 1493 N N . LYS A 1 211 ? 37.755 -0.927 16.230 1.00 14.68 305 LYS A N 1
ATOM 1494 C CA . LYS A 1 211 ? 38.561 -1.991 16.832 1.00 15.95 305 LYS A CA 1
ATOM 1495 C C . LYS A 1 211 ? 38.554 -1.959 18.349 1.00 18.67 305 LYS A C 1
ATOM 1496 O O . LYS A 1 211 ? 38.420 -0.899 18.975 1.00 17.98 305 LYS A O 1
ATOM 1502 N N . ASN A 1 212 ? 38.625 -3.138 18.938 1.00 15.39 306 ASN A N 1
ATOM 1503 C CA . ASN A 1 212 ? 38.802 -3.274 20.381 1.00 14.04 306 ASN A CA 1
ATOM 1504 C C . ASN A 1 212 ? 40.281 -2.978 20.693 1.00 18.85 306 ASN A C 1
ATOM 1505 O O . ASN A 1 212 ? 41.167 -3.279 19.900 1.00 19.65 306 ASN A O 1
ATOM 1510 N N . LEU A 1 213 ? 40.550 -2.379 21.847 1.00 15.55 307 LEU A N 1
ATOM 1511 C CA . LEU A 1 213 ? 41.926 -1.984 22.165 1.00 15.59 307 LEU A CA 1
ATOM 1512 C C . LEU A 1 213 ? 42.589 -3.023 23.075 1.00 18.28 307 LEU A C 1
ATOM 1513 O O . LEU A 1 213 ? 42.214 -3.138 24.227 1.00 17.25 307 LEU A O 1
ATOM 1518 N N . GLU A 1 214 ? 43.494 -3.837 22.518 1.00 16.79 308 GLU A N 1
ATOM 1519 C CA . GLU A 1 214 ? 44.200 -4.877 23.287 1.00 16.99 308 GLU A CA 1
ATOM 1520 C C . GLU A 1 214 ? 45.213 -4.239 24.248 1.00 20.22 308 GLU A C 1
ATOM 1521 O O . GLU A 1 214 ? 45.830 -3.210 23.938 1.00 19.59 308 GLU A O 1
ATOM 1527 N N . ASN A 1 215 ? 45.388 -4.854 25.428 1.00 16.40 309 ASN A N 1
ATOM 1528 C CA . ASN A 1 215 ? 46.338 -4.390 26.438 1.00 16.60 309 ASN A CA 1
ATOM 1529 C C . ASN A 1 215 ? 45.997 -3.024 26.990 1.00 20.74 309 ASN A C 1
ATOM 1530 O O . ASN A 1 215 ? 46.864 -2.280 27.438 1.00 22.45 309 ASN A O 1
ATOM 1535 N N . ALA A 1 216 ? 44.709 -2.679 26.932 1.00 17.97 310 ALA A N 1
ATOM 1536 C CA . ALA A 1 216 ? 44.240 -1.392 27.392 1.00 18.51 310 ALA A CA 1
ATOM 1537 C C . ALA A 1 216 ? 42.929 -1.550 28.128 1.00 19.38 310 ALA A C 1
ATOM 1538 O O . ALA A 1 216 ? 42.071 -2.365 27.760 1.00 17.36 310 ALA A O 1
ATOM 1540 N N . LYS A 1 217 ? 42.758 -0.699 29.138 1.00 16.95 311 LYS A N 1
ATOM 1541 C CA . LYS A 1 217 ? 41.496 -0.603 29.817 1.00 17.29 311 LYS A CA 1
ATOM 1542 C C . LYS A 1 217 ? 41.134 0.867 29.932 1.00 17.82 311 LYS A C 1
ATOM 1543 O O . LYS A 1 217 ? 41.993 1.736 30.134 1.00 20.66 311 LYS A O 1
ATOM 1549 N N . PHE A 1 218 ? 39.851 1.144 29.752 1.00 13.93 312 PHE A N 1
ATOM 1550 C CA . PHE A 1 218 ? 39.357 2.496 29.889 1.00 13.70 312 PHE A CA 1
ATOM 1551 C C . PHE A 1 218 ? 39.437 2.968 31.332 1.00 18.13 312 PHE A C 1
ATOM 1552 O O . PHE A 1 218 ? 39.177 2.196 32.259 1.00 17.29 312 PHE A O 1
ATOM 1560 N N . GLY A 1 219 ? 39.762 4.244 31.491 1.00 16.15 313 GLY A N 1
ATOM 1561 C CA . GLY A 1 219 ? 39.811 4.911 32.790 1.00 16.06 313 GLY A CA 1
ATOM 1562 C C . GLY A 1 219 ? 39.292 6.333 32.717 1.00 19.30 313 GLY A C 1
ATOM 1563 O O . GLY A 1 219 ? 38.807 6.777 31.670 1.00 16.86 313 GLY A O 1
ATOM 1564 N N . LEU A 1 220 ? 39.425 7.062 33.852 1.00 17.90 314 LEU A N 1
ATOM 1565 C CA . LEU A 1 220 ? 39.043 8.457 33.998 1.00 18.96 314 LEU A CA 1
ATOM 1566 C C . LEU A 1 220 ? 40.282 9.270 34.405 1.00 24.95 314 LEU A C 1
ATOM 1567 O O . LEU A 1 220 ? 40.995 8.880 35.333 1.00 23.55 314 LEU A O 1
ATOM 1572 N N . TRP A 1 221 ? 40.570 10.342 33.655 1.00 24.13 315 TRP A N 1
ATOM 1573 C CA . TRP A 1 221 ? 41.729 11.199 33.925 1.00 25.69 315 TRP A CA 1
ATOM 1574 C C . TRP A 1 221 ? 41.446 12.096 35.132 1.00 30.43 315 TRP A C 1
ATOM 1575 O O . TRP A 1 221 ? 40.448 12.819 35.151 1.00 30.30 315 TRP A O 1
ATOM 1586 N N . VAL A 1 222 ? 42.290 11.978 36.170 1.00 29.33 316 VAL A N 1
ATOM 1587 C CA . VAL A 1 222 ? 42.149 12.731 37.417 1.00 30.52 316 VAL A CA 1
ATOM 1588 C C . VAL A 1 222 ? 43.537 13.205 37.851 1.00 35.26 316 VAL A C 1
ATOM 1589 O O . VAL A 1 222 ? 44.421 12.372 38.053 1.00 33.01 316 VAL A O 1
ATOM 1593 N N . ASP A 1 223 ? 43.717 14.537 37.990 1.00 36.47 317 ASP A N 1
ATOM 1594 C CA . ASP A 1 223 ? 44.954 15.173 38.461 1.00 37.60 317 ASP A CA 1
ATOM 1595 C C . ASP A 1 223 ? 46.240 14.494 37.953 1.00 41.36 317 ASP A C 1
ATOM 1596 O O . ASP A 1 223 ? 46.990 13.896 38.734 1.00 42.81 317 ASP A O 1
ATOM 1598 N N . GLY A 1 224 ? 46.417 14.530 36.636 1.00 36.23 318 GLY A N 1
ATOM 1599 C CA . GLY A 1 224 ? 47.577 13.983 35.942 1.00 35.70 318 GLY A CA 1
ATOM 1600 C C . GLY A 1 224 ? 47.766 12.4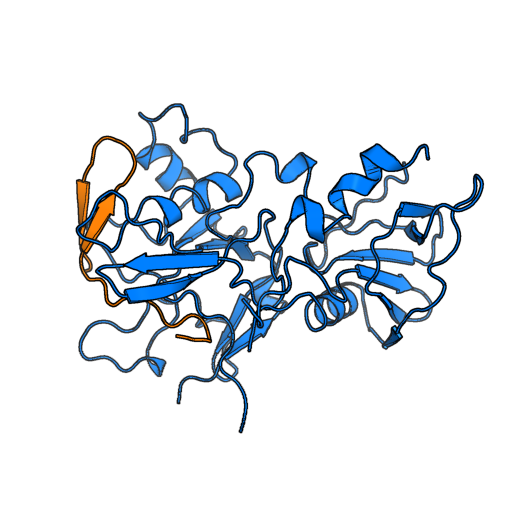81 35.927 1.00 37.00 318 GLY A C 1
ATOM 1601 O O . GLY A 1 224 ? 48.872 12.030 35.611 1.00 37.74 318 GLY A O 1
ATOM 1602 N N . ASN A 1 225 ? 46.700 11.677 36.239 1.00 30.29 319 ASN A N 1
ATOM 1603 C CA A ASN A 1 225 ? 46.794 10.213 36.230 0.50 28.70 319 ASN A CA 1
ATOM 1604 C CA B ASN A 1 225 ? 46.804 10.216 36.214 0.50 28.55 319 ASN A CA 1
ATOM 1605 C C . ASN A 1 225 ? 45.523 9.554 35.713 1.00 28.85 319 ASN A C 1
ATOM 1606 O O . ASN A 1 225 ? 44.436 10.088 35.912 1.00 26.34 319 ASN A O 1
ATOM 1615 N N . CYS A 1 226 ? 45.661 8.393 35.061 1.00 24.27 320 CYS A N 1
ATOM 1616 C CA . CYS A 1 226 ? 44.498 7.666 34.571 1.00 23.85 320 CYS A CA 1
ATOM 1617 C C . CYS A 1 226 ? 44.046 6.732 35.682 1.00 26.35 320 CYS A C 1
ATOM 1618 O O . CYS A 1 226 ? 44.726 5.750 35.995 1.00 28.53 320 CYS A O 1
ATOM 1621 N N . GLU A 1 227 ? 42.915 7.058 36.284 1.00 21.39 321 GLU A N 1
ATOM 1622 C CA . GLU A 1 227 ? 42.319 6.275 37.367 1.00 20.28 321 GLU A CA 1
ATOM 1623 C C . GLU A 1 227 ? 41.317 5.242 36.835 1.00 22.30 321 GLU A C 1
ATOM 1624 O O . GLU A 1 227 ? 40.686 5.464 35.791 1.00 19.85 321 GLU A O 1
ATOM 1630 N N . ASP A 1 228 ? 41.131 4.137 37.581 1.00 19.49 322 ASP A N 1
ATOM 1631 C CA . ASP A 1 228 ? 40.144 3.140 37.168 1.00 18.91 322 ASP A CA 1
ATOM 1632 C C . ASP A 1 228 ? 38.747 3.743 37.194 1.00 19.93 322 ASP A C 1
ATOM 1633 O O . ASP A 1 228 ? 38.456 4.616 38.014 1.00 19.92 322 ASP A O 1
ATOM 1638 N N . ILE A 1 229 ? 37.847 3.225 36.352 1.00 15.97 323 ILE A N 1
ATOM 1639 C CA . ILE A 1 229 ? 36.437 3.592 36.455 1.00 15.93 323 ILE A CA 1
ATOM 1640 C C . ILE A 1 229 ? 36.012 3.220 37.898 1.00 18.00 323 ILE A C 1
ATOM 1641 O O . ILE A 1 229 ? 36.214 2.079 38.344 1.00 18.57 323 ILE A O 1
ATOM 1646 N N . PRO A 1 230 ? 35.476 4.164 38.694 1.00 17.36 324 PRO A N 1
ATOM 1647 C CA . PRO A 1 230 ? 35.223 3.833 40.115 1.00 17.10 324 PRO A CA 1
ATOM 1648 C C . PRO A 1 230 ? 34.182 2.756 40.394 1.00 18.57 324 PRO A C 1
ATOM 1649 O O . PRO A 1 230 ? 34.334 1.985 41.350 1.00 20.40 324 PRO A O 1
ATOM 1653 N N . HIS A 1 231 ? 33.124 2.711 39.588 1.00 16.19 325 HIS A N 1
ATOM 1654 C CA . HIS A 1 231 ? 32.068 1.729 39.733 1.00 14.69 325 HIS A CA 1
ATOM 1655 C C . HIS A 1 231 ? 31.769 1.060 38.394 1.00 18.25 325 HIS A C 1
ATOM 1656 O O . HIS A 1 231 ? 31.419 1.740 37.421 1.00 16.16 325 HIS A O 1
ATOM 1663 N N . VAL A 1 232 ? 31.869 -0.272 38.370 1.00 15.41 326 VAL A N 1
ATOM 1664 C CA . VAL A 1 232 ? 31.555 -1.039 37.160 1.00 15.37 326 VAL A CA 1
ATOM 1665 C C . VAL A 1 232 ? 30.562 -2.165 37.536 1.00 19.10 326 VAL A C 1
ATOM 1666 O O . VAL A 1 232 ? 30.460 -2.553 38.707 1.00 17.45 326 VAL A O 1
ATOM 1670 N N . ASN A 1 233 ? 29.883 -2.711 36.531 1.00 15.48 327 ASN A N 1
ATOM 1671 C CA . ASN A 1 233 ? 28.888 -3.775 36.665 1.00 14.12 327 ASN A CA 1
ATOM 1672 C C . ASN A 1 233 ? 29.510 -4.999 36.009 1.00 17.04 327 ASN A C 1
ATOM 1673 O O . ASN A 1 233 ? 29.745 -5.002 34.804 1.00 16.79 327 ASN A O 1
ATOM 1678 N N . GLU A 1 234 ? 29.863 -5.978 36.834 1.00 13.72 328 GLU A N 1
ATOM 1679 C CA . GLU A 1 234 ? 30.602 -7.145 36.341 1.00 14.70 328 GLU A CA 1
ATOM 1680 C C . GLU A 1 234 ? 29.688 -8.232 35.834 1.00 19.99 328 GLU A C 1
ATOM 1681 O O . GLU A 1 234 ? 28.859 -8.767 36.574 1.00 17.86 328 GLU A O 1
ATOM 1687 N N . PHE A 1 235 ? 29.895 -8.593 34.571 1.00 17.03 329 PHE A N 1
ATOM 1688 C CA . PHE A 1 235 ? 29.183 -9.678 33.904 1.00 15.57 329 PHE A CA 1
ATOM 1689 C C . PHE A 1 235 ? 30.286 -10.663 33.494 1.00 19.88 329 PHE A C 1
ATOM 1690 O O . PHE A 1 235 ? 31.321 -10.248 33.008 1.00 22.32 329 PHE A O 1
ATOM 1698 N N . SER A 1 236 ? 30.057 -11.937 33.658 1.00 15.99 330 SER A N 1
ATOM 1699 C CA . SER A 1 236 ? 31.055 -12.941 33.233 1.00 14.33 330 SER A CA 1
ATOM 1700 C C . SER A 1 236 ? 30.955 -13.120 31.693 1.00 16.42 330 SER A C 1
ATOM 1701 O O . SER A 1 236 ? 29.881 -12.977 31.112 1.00 15.98 330 SER A O 1
ATOM 1704 N N . ALA A 1 237 ? 32.085 -13.379 31.057 1.00 14.39 331 ALA A N 1
ATOM 1705 C CA . ALA A 1 237 ? 32.117 -13.531 29.613 1.00 15.78 331 ALA A CA 1
ATOM 1706 C C . ALA A 1 237 ? 33.226 -14.466 29.246 1.00 15.91 331 ALA A C 1
ATOM 1707 O O . ALA A 1 237 ? 34.365 -14.271 29.664 1.00 16.04 331 ALA A O 1
ATOM 1709 N N . ASN A 1 238 ? 32.904 -15.428 28.370 1.00 18.74 332 ASN A N 1
ATOM 1710 C CA . ASN A 1 238 ? 33.803 -16.473 27.913 1.00 18.94 332 ASN A CA 1
ATOM 1711 C C . ASN A 1 238 ? 34.934 -15.937 27.066 1.00 22.43 332 ASN A C 1
ATOM 1712 O O . ASN A 1 238 ? 36.051 -16.457 27.115 1.00 22.27 332 ASN A O 1
ATOM 1717 N N . ASP A 1 239 ? 34.642 -14.901 26.272 1.00 17.69 333 ASP A N 1
ATOM 1718 C CA . ASP A 1 239 ? 35.636 -14.307 25.390 1.00 17.27 333 ASP A CA 1
ATOM 1719 C C . ASP A 1 239 ? 35.239 -12.869 25.069 1.00 19.54 333 ASP A C 1
ATOM 1720 O O . ASP A 1 239 ? 34.163 -12.420 25.491 1.00 17.45 333 ASP A O 1
ATOM 1725 N N . LEU A 1 240 ? 36.069 -12.169 24.268 1.00 16.29 334 LEU A N 1
ATOM 1726 C CA . LEU A 1 240 ? 35.778 -10.781 23.895 1.00 16.01 334 LEU A CA 1
ATOM 1727 C C . LEU A 1 240 ? 34.429 -10.660 23.157 1.00 18.73 334 LEU A C 1
ATOM 1728 O O . LEU A 1 240 ? 33.671 -9.718 23.414 1.00 18.00 334 LEU A O 1
ATOM 1733 N N . PHE A 1 241 ? 34.123 -11.606 22.211 1.00 15.60 335 PHE A N 1
ATOM 1734 C CA . PHE A 1 241 ? 32.823 -11.548 21.517 1.00 15.73 335 PHE A CA 1
ATOM 1735 C C . PHE A 1 241 ? 31.665 -11.487 22.520 1.00 17.79 335 PHE A C 1
ATOM 1736 O O . PHE A 1 241 ? 30.762 -10.659 22.388 1.00 16.84 335 PHE A O 1
ATOM 1744 N N . GLU A 1 242 ? 31.704 -12.356 23.557 1.00 14.61 336 GLU A N 1
ATOM 1745 C CA . GLU A 1 242 ? 30.618 -12.391 24.530 1.00 15.13 336 GLU A CA 1
ATOM 1746 C C . GLU A 1 242 ? 30.542 -11.114 25.338 1.00 14.98 336 GLU A C 1
ATOM 1747 O O . GLU A 1 242 ? 29.449 -10.618 25.580 1.00 16.91 336 GLU A O 1
ATOM 1753 N N . CYS A 1 243 ? 31.688 -10.521 25.632 1.00 13.79 337 CYS A N 1
ATOM 1754 C CA . CYS A 1 243 ? 31.706 -9.221 26.327 1.00 15.14 337 CYS A CA 1
ATOM 1755 C C . CYS A 1 243 ? 31.098 -8.128 25.437 1.00 16.57 337 CYS A C 1
ATOM 1756 O O . CYS A 1 243 ? 30.244 -7.366 25.905 1.00 15.70 337 CYS A O 1
ATOM 1759 N N . ASN A 1 244 ? 31.524 -8.064 24.147 1.00 12.84 338 ASN A N 1
ATOM 1760 C CA . ASN A 1 244 ? 30.996 -7.058 23.230 1.00 13.12 338 ASN A CA 1
ATOM 1761 C C . ASN A 1 244 ? 29.465 -7.219 23.077 1.00 15.46 338 ASN A C 1
ATOM 1762 O O . ASN A 1 244 ? 28.731 -6.226 23.088 1.00 16.64 338 ASN A O 1
ATOM 1767 N N . LYS A 1 245 ? 28.983 -8.485 23.039 1.00 14.18 339 LYS A N 1
ATOM 1768 C CA . LYS A 1 245 ? 27.564 -8.780 22.908 1.00 15.51 339 LYS A CA 1
ATOM 1769 C C . LYS A 1 245 ? 26.778 -8.230 24.146 1.00 18.53 339 LYS A C 1
ATOM 1770 O O . LYS A 1 245 ? 25.682 -7.675 24.000 1.00 16.51 339 LYS A O 1
ATOM 1776 N N . LEU A 1 246 ? 27.332 -8.437 25.350 1.00 18.05 340 LEU A N 1
ATOM 1777 C CA . LEU A 1 246 ? 26.724 -7.982 26.605 1.00 17.67 340 LEU A CA 1
ATOM 1778 C C . LEU A 1 246 ? 26.670 -6.469 26.658 1.00 17.43 340 LEU A C 1
ATOM 1779 O O . LEU A 1 246 ? 25.610 -5.914 26.957 1.00 15.89 340 LEU A O 1
ATOM 1784 N N . VAL A 1 247 ? 27.800 -5.793 26.300 1.00 13.43 341 VAL A N 1
ATOM 1785 C CA . VAL A 1 247 ? 27.828 -4.322 26.276 1.00 12.66 341 VAL A CA 1
ATOM 1786 C C . VAL A 1 247 ? 26.726 -3.835 25.300 1.00 13.96 341 VAL A C 1
ATOM 1787 O O . VAL A 1 247 ? 25.958 -2.919 25.612 1.00 15.27 341 VAL A O 1
ATOM 1791 N N . PHE A 1 248 ? 26.654 -4.447 24.108 1.00 12.98 342 PHE A N 1
ATOM 1792 C CA . PHE A 1 248 ? 25.620 -4.098 23.137 1.00 13.23 342 PHE A CA 1
ATOM 1793 C C . PHE A 1 248 ? 24.213 -4.241 23.741 1.00 16.18 342 PHE A C 1
ATOM 1794 O O . PHE A 1 248 ? 23.406 -3.321 23.632 1.00 13.93 342 PHE A O 1
ATOM 1802 N N . GLU A 1 249 ? 23.953 -5.368 24.420 1.00 14.34 343 GLU A N 1
ATOM 1803 C CA A GLU A 1 249 ? 22.646 -5.631 25.054 0.50 15.17 343 GLU A CA 1
ATOM 1804 C CA B GLU A 1 249 ? 22.646 -5.633 25.049 0.50 15.31 343 GLU A CA 1
ATOM 1805 C C . GLU A 1 249 ? 22.242 -4.551 26.061 1.00 18.18 343 GLU A C 1
ATOM 1806 O O . GLU A 1 249 ? 21.064 -4.191 26.150 1.00 18.72 343 GLU A O 1
ATOM 1817 N N . LEU A 1 250 ? 23.205 -4.044 26.812 1.00 15.09 344 LEU A N 1
ATOM 1818 C CA . LEU A 1 250 ? 22.961 -3.030 27.857 1.00 16.24 344 LEU A CA 1
ATOM 1819 C C . LEU A 1 250 ? 23.087 -1.607 27.387 1.00 16.06 344 LEU A C 1
ATOM 1820 O O . LEU A 1 250 ? 22.807 -0.672 28.163 1.00 17.16 344 LEU A O 1
ATOM 1825 N N . SER A 1 251 ? 23.521 -1.418 26.137 1.00 13.36 345 SER A N 1
ATOM 1826 C CA . SER A 1 251 ? 23.828 -0.074 25.610 1.00 13.03 345 SER A CA 1
ATOM 1827 C C . SER A 1 251 ? 22.623 0.866 25.418 1.00 15.07 345 SER A C 1
ATOM 1828 O O . SER A 1 251 ? 21.464 0.451 25.538 1.00 16.82 345 SER A O 1
ATOM 1831 N N . ALA A 1 252 ? 22.914 2.141 25.041 1.00 14.73 346 ALA A N 1
ATOM 1832 C CA . ALA A 1 252 ? 21.911 3.171 24.784 1.00 14.71 346 ALA A CA 1
ATOM 1833 C C . ALA A 1 252 ? 20.814 2.618 23.903 1.00 16.38 346 ALA A C 1
ATOM 1834 O O . ALA A 1 252 ? 21.107 1.948 22.905 1.00 16.40 346 ALA A O 1
ATOM 1836 N N . SER A 1 253 ? 19.544 2.827 24.319 1.00 15.38 347 SER A N 1
ATOM 1837 C CA . SER A 1 253 ? 18.407 2.269 23.597 1.00 16.24 347 SER A CA 1
ATOM 1838 C C . SER A 1 253 ? 17.277 3.260 23.570 1.00 21.04 347 SER A C 1
ATOM 1839 O O . SER A 1 253 ? 16.951 3.878 24.599 1.00 21.95 347 SER A O 1
ATOM 1842 N N . ASP A 1 254 ? 16.724 3.459 22.382 1.00 18.12 348 ASP A N 1
ATOM 1843 C CA . ASP A 1 254 ? 15.649 4.412 22.146 1.00 18.17 348 ASP A CA 1
ATOM 1844 C C . ASP A 1 254 ? 14.304 3.717 22.127 1.00 24.37 348 ASP A C 1
ATOM 1845 O O . ASP A 1 254 ? 13.312 4.327 21.727 1.00 23.96 348 ASP A O 1
ATOM 1850 N N . GLN A 1 255 ? 14.273 2.448 22.550 1.00 24.70 349 GLN A N 1
ATOM 1851 C CA . GLN A 1 255 ? 13.069 1.624 22.566 1.00 27.29 349 GLN A CA 1
ATOM 1852 C C . GLN A 1 255 ? 12.169 2.062 23.710 1.00 35.12 349 GLN A C 1
ATOM 1853 O O . GLN A 1 255 ? 12.670 2.179 24.831 1.00 35.10 349 GLN A O 1
ATOM 1859 N N . PRO A 1 256 ? 10.837 2.226 23.476 1.00 34.36 350 PRO A N 1
ATOM 1860 C CA . PRO A 1 256 ? 9.938 2.606 24.587 1.00 39.32 350 PRO A CA 1
ATOM 1861 C C . PRO A 1 256 ? 9.737 1.516 25.640 1.00 71.31 350 PRO A C 1
ATOM 1862 O O . PRO A 1 256 ? 10.322 0.437 25.552 1.00 44.71 350 PRO A O 1
ATOM 1866 N N . ASP A 1 294 ? 10.167 11.701 22.301 1.00 54.28 388 ASP A N 1
ATOM 1867 C CA . ASP A 1 294 ? 11.299 12.394 22.918 1.00 53.78 388 ASP A CA 1
ATOM 1868 C C . ASP A 1 294 ? 11.682 11.815 24.281 1.00 55.47 388 ASP A C 1
ATOM 1869 O O . ASP A 1 294 ? 12.867 11.819 24.632 1.00 54.36 388 ASP A O 1
ATOM 1874 N N . ARG A 1 295 ? 10.685 11.307 25.043 1.00 50.18 389 ARG A N 1
ATOM 1875 C CA . ARG A 1 295 ? 10.912 10.678 26.349 1.00 49.11 389 ARG A CA 1
ATOM 1876 C C . ARG A 1 295 ? 11.701 9.364 26.212 1.00 49.90 389 ARG A C 1
ATOM 1877 O O . ARG A 1 295 ? 12.450 9.005 27.124 1.00 50.68 389 ARG A O 1
ATOM 1880 N N . TYR A 1 296 ? 11.546 8.673 25.060 1.00 42.46 390 TYR A N 1
ATOM 1881 C CA . TYR A 1 296 ? 12.195 7.393 24.763 1.00 40.62 390 TYR A CA 1
ATOM 1882 C C . TYR A 1 296 ? 13.623 7.549 24.222 1.00 38.77 390 TYR A C 1
ATOM 1883 O O . TYR A 1 296 ? 14.390 6.584 24.286 1.00 39.52 390 TYR A O 1
ATOM 1892 N N . LYS A 1 297 ? 13.985 8.746 23.717 1.00 28.76 391 LYS A N 1
ATOM 1893 C CA . LYS A 1 297 ? 15.312 9.019 23.140 1.00 26.69 391 LYS A CA 1
ATOM 1894 C C . LYS A 1 297 ? 16.491 9.017 24.147 1.00 28.53 391 LYS A C 1
ATOM 1895 O O . LYS A 1 297 ? 16.526 9.824 25.088 1.00 29.02 391 LYS A O 1
ATOM 1901 N N . SER A 1 298 ? 17.500 8.176 23.896 1.00 21.59 392 SER A N 1
ATOM 1902 C CA . SER A 1 298 ? 18.666 8.095 24.770 1.00 19.38 392 SER A CA 1
ATOM 1903 C C . SER A 1 298 ? 19.653 9.203 24.520 1.00 21.22 392 SER A C 1
ATOM 1904 O O . SER A 1 298 ? 20.493 9.499 25.391 1.00 21.66 392 SER A O 1
ATOM 1907 N N . HIS A 1 299 ? 19.679 9.713 23.258 1.00 18.00 393 HIS A N 1
ATOM 1908 C CA . HIS A 1 299 ? 20.697 10.650 22.794 1.00 18.98 393 HIS A CA 1
ATOM 1909 C C . HIS A 1 299 ? 22.116 10.055 22.999 1.00 20.49 393 HIS A C 1
ATOM 1910 O O . HIS A 1 299 ? 23.100 10.798 23.114 1.00 20.67 393 HIS A O 1
ATOM 1917 N N . GLY A 1 300 ? 22.195 8.708 23.024 1.00 17.81 394 GLY A N 1
ATOM 1918 C CA . GLY A 1 300 ? 23.475 8.035 23.188 1.00 17.02 394 GLY A CA 1
ATOM 1919 C C . GLY A 1 300 ? 23.888 7.725 24.618 1.00 18.81 394 GLY A C 1
ATOM 1920 O O . GLY A 1 300 ? 25.001 7.240 24.825 1.00 16.82 394 GLY A O 1
ATOM 1921 N N . LYS A 1 301 ? 23.051 8.074 25.621 1.00 16.23 395 LYS A N 1
ATOM 1922 C CA . LYS A 1 301 ? 23.361 7.780 27.022 1.00 15.97 395 LYS A CA 1
ATOM 1923 C C . LYS A 1 301 ? 23.064 6.315 27.330 1.00 18.65 395 LYS A C 1
ATOM 1924 O O . LYS A 1 301 ? 21.975 5.812 27.018 1.00 18.12 395 LYS A O 1
ATOM 1930 N N . GLY A 1 302 ? 24.025 5.650 27.958 1.00 14.54 396 GLY A N 1
ATOM 1931 C CA . GLY A 1 302 ? 23.835 4.276 28.388 1.00 14.75 396 GLY A CA 1
ATOM 1932 C C . GLY A 1 302 ? 25.115 3.524 28.704 1.00 16.65 396 GLY A C 1
ATOM 1933 O O . GLY A 1 302 ? 26.213 4.107 28.790 1.00 15.90 396 GLY A O 1
ATOM 1934 N N . TYR A 1 303 ? 24.957 2.203 28.935 1.00 14.09 397 TYR A N 1
ATOM 1935 C CA . TYR A 1 303 ? 26.069 1.318 29.258 1.00 13.20 397 TYR A CA 1
ATOM 1936 C C . TYR A 1 303 ? 26.757 0.955 27.961 1.00 16.48 397 TYR A C 1
ATOM 1937 O O . TYR A 1 303 ? 26.554 -0.149 27.431 1.00 15.13 397 TYR A O 1
ATOM 1946 N N . ASN A 1 304 ? 27.528 1.923 27.422 1.00 13.71 398 ASN A N 1
ATOM 1947 C CA . ASN A 1 304 ? 28.117 1.751 26.094 1.00 13.32 398 ASN A CA 1
ATOM 1948 C C . ASN A 1 304 ? 29.533 1.231 26.048 1.00 14.20 398 ASN A C 1
ATOM 1949 O O . ASN A 1 304 ? 30.046 0.961 24.948 1.00 13.90 398 ASN A O 1
ATOM 1954 N N . TRP A 1 305 ? 30.142 1.041 27.206 1.00 12.29 399 TRP A N 1
ATOM 1955 C CA . TRP A 1 305 ? 31.546 0.663 27.283 1.00 11.64 399 TRP A CA 1
ATOM 1956 C C . TRP A 1 305 ? 31.756 -0.544 28.193 1.00 13.69 399 TRP A C 1
ATOM 1957 O O . TRP A 1 305 ? 31.053 -0.698 29.187 1.00 13.24 399 TRP A O 1
ATOM 1968 N N . GLY A 1 306 ? 32.808 -1.307 27.899 1.00 12.24 400 GLY A N 1
ATOM 1969 C CA . GLY A 1 306 ? 33.206 -2.433 28.744 1.00 12.48 400 GLY A CA 1
ATOM 1970 C C . GLY A 1 306 ? 34.714 -2.575 28.725 1.00 16.95 400 GLY A C 1
ATOM 1971 O O . GLY A 1 306 ? 35.354 -2.320 27.695 1.00 16.55 400 GLY A O 1
ATOM 1972 N N . ASN A 1 307 ? 35.266 -2.994 29.852 1.00 13.01 401 ASN A N 1
ATOM 1973 C CA . ASN A 1 307 ? 36.669 -3.368 30.009 1.00 13.23 401 ASN A CA 1
ATOM 1974 C C . ASN A 1 307 ? 36.628 -4.880 30.156 1.00 17.41 401 ASN A C 1
ATOM 1975 O O . ASN A 1 307 ? 36.082 -5.382 31.153 1.00 15.01 401 ASN A O 1
ATOM 1980 N N . TYR A 1 308 ? 37.147 -5.605 29.163 1.00 14.40 402 TYR A N 1
ATOM 1981 C CA . TYR A 1 308 ? 37.153 -7.063 29.258 1.00 13.76 402 TYR A CA 1
ATOM 1982 C C . TYR A 1 308 ? 38.429 -7.570 29.900 1.00 17.20 402 TYR A C 1
ATOM 1983 O O . TYR A 1 308 ? 39.529 -7.374 29.367 1.00 15.87 402 TYR A O 1
ATOM 1992 N N . ASN A 1 309 ? 38.291 -8.271 31.046 1.00 15.75 403 ASN A N 1
ATOM 1993 C CA . ASN A 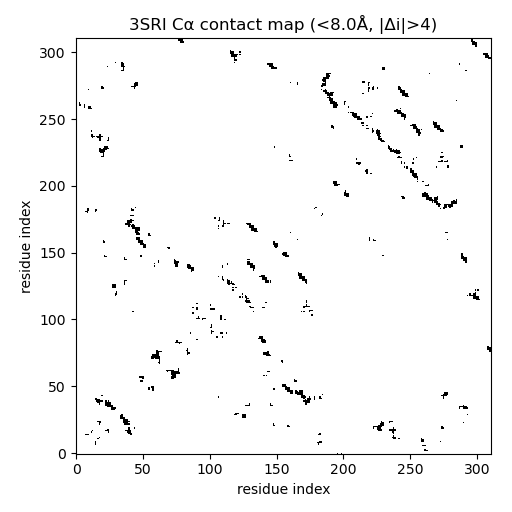1 309 ? 39.490 -8.842 31.645 1.00 14.90 403 ASN A CA 1
ATOM 1994 C C . ASN A 1 309 ? 39.580 -10.275 31.088 1.00 18.24 403 ASN A C 1
ATOM 1995 O O . ASN A 1 309 ? 38.738 -11.123 31.413 1.00 18.57 403 ASN A O 1
ATOM 2000 N N . ARG A 1 310 ? 40.551 -10.517 30.198 1.00 16.32 404 ARG A N 1
ATOM 2001 C CA . ARG A 1 310 ? 40.694 -11.815 29.535 1.00 18.34 404 ARG A CA 1
ATOM 2002 C C . ARG A 1 310 ? 41.241 -12.909 30.473 1.00 22.58 404 ARG A C 1
ATOM 2003 O O . ARG A 1 310 ? 41.120 -14.082 30.147 1.00 23.02 404 ARG A O 1
ATOM 2011 N N . LYS A 1 311 ? 41.817 -12.523 31.632 1.00 19.83 405 LYS A N 1
ATOM 2012 C CA . LYS A 1 311 ? 42.340 -13.495 32.602 1.00 19.68 405 LYS A CA 1
ATOM 2013 C C . LYS A 1 311 ? 41.232 -13.987 33.533 1.00 22.66 405 LYS A C 1
ATOM 2014 O O . LYS A 1 311 ? 41.127 -15.190 33.783 1.00 23.10 405 LYS A O 1
ATOM 2017 N N . THR A 1 312 ? 40.414 -13.056 34.067 1.00 18.71 406 THR A N 1
ATOM 2018 C CA . THR A 1 312 ? 39.327 -13.413 34.984 1.00 17.86 406 THR A CA 1
ATOM 2019 C C . THR A 1 312 ? 38.001 -13.638 34.222 1.00 15.91 406 THR A C 1
ATOM 2020 O O . THR A 1 312 ? 37.013 -14.058 34.818 1.00 15.60 406 THR A O 1
ATOM 2024 N N . HIS A 1 313 ? 37.969 -13.376 32.887 1.00 13.57 407 HIS A N 1
ATOM 2025 C CA . HIS A 1 313 ? 36.761 -13.626 32.060 1.00 14.94 407 HIS A CA 1
ATOM 2026 C C . HIS A 1 313 ? 35.577 -12.811 32.571 1.00 17.45 407 HIS A C 1
ATOM 2027 O O . HIS A 1 313 ? 34.479 -13.341 32.778 1.00 16.11 407 HIS A O 1
ATOM 2034 N N . LYS A 1 314 ? 35.841 -11.523 32.816 1.00 16.62 408 LYS A N 1
ATOM 2035 C CA . LYS A 1 314 ? 34.874 -10.553 33.347 1.00 16.04 408 LYS A CA 1
ATOM 2036 C C . LYS A 1 314 ? 34.717 -9.401 32.367 1.00 18.63 408 LYS A C 1
ATOM 2037 O O . LYS A 1 314 ? 35.709 -8.830 31.927 1.00 20.78 408 LYS A O 1
ATOM 2043 N N . CYS A 1 315 ? 33.481 -9.017 32.116 1.00 16.13 409 CYS A N 1
ATOM 2044 C CA . CYS A 1 315 ? 33.119 -7.866 31.280 1.00 17.33 409 CYS A CA 1
ATOM 2045 C C . CYS A 1 315 ? 32.680 -6.740 32.275 1.00 20.81 409 CYS A C 1
ATOM 2046 O O . CYS A 1 315 ? 31.616 -6.844 32.902 1.00 21.35 409 CYS A O 1
ATOM 2049 N N . GLU A 1 316 ? 33.567 -5.726 32.517 1.00 14.08 410 GLU A N 1
ATOM 2050 C CA . GLU A 1 316 ? 33.305 -4.655 33.496 1.00 12.76 410 GLU A CA 1
ATOM 2051 C C . GLU A 1 316 ? 32.607 -3.545 32.743 1.00 15.96 410 GLU A C 1
ATOM 2052 O O . GLU A 1 316 ? 33.254 -2.821 31.988 1.00 15.87 410 GLU A O 1
ATOM 2058 N N . ILE A 1 317 ? 31.284 -3.49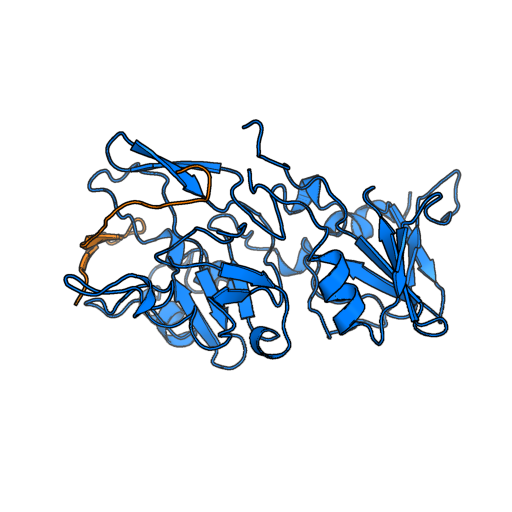9 32.836 1.00 13.17 411 ILE A N 1
ATOM 2059 C CA . ILE A 1 317 ? 30.431 -2.622 32.019 1.00 10.78 411 ILE A CA 1
ATOM 2060 C C . ILE A 1 317 ? 30.080 -1.359 32.768 1.00 13.86 411 ILE A C 1
ATOM 2061 O O . ILE A 1 317 ? 29.741 -1.419 33.947 1.00 15.02 411 ILE A O 1
ATOM 2066 N N . PHE A 1 318 ? 30.160 -0.201 32.058 1.00 12.24 412 PHE A N 1
ATOM 2067 C CA . PHE A 1 318 ? 29.902 1.080 32.743 1.00 11.29 412 PHE A CA 1
ATOM 2068 C C . PHE A 1 318 ? 29.222 2.085 31.808 1.00 16.71 412 PHE A C 1
ATOM 2069 O O . PHE A 1 318 ? 29.166 1.865 30.592 1.00 13.99 412 PHE A O 1
ATOM 2077 N N . ASN A 1 319 ? 28.647 3.155 32.394 1.00 13.56 413 ASN A N 1
ATOM 2078 C CA . ASN A 1 319 ? 27.822 4.085 31.638 1.00 13.57 413 ASN A CA 1
ATOM 2079 C C . ASN A 1 319 ? 28.286 5.557 31.668 1.00 15.40 413 ASN A C 1
ATOM 2080 O O . ASN A 1 319 ? 27.512 6.429 31.357 1.00 15.41 413 ASN A O 1
ATOM 2085 N N . VAL A 1 320 ? 29.542 5.785 31.986 1.00 13.27 414 VAL A N 1
ATOM 2086 C CA . VAL A 1 320 ? 30.140 7.117 31.936 1.00 14.48 414 VAL A CA 1
ATOM 2087 C C . VAL A 1 320 ? 31.237 7.105 30.903 1.00 16.76 414 VAL A C 1
ATOM 2088 O O . VAL A 1 320 ? 31.953 6.099 30.752 1.00 16.00 414 VAL A O 1
ATOM 2092 N N . LYS A 1 321 ? 31.383 8.221 30.148 1.00 15.62 415 LYS A N 1
ATOM 2093 C CA . LYS A 1 321 ? 32.405 8.157 29.113 1.00 15.31 415 LYS A CA 1
ATOM 2094 C C . LYS A 1 321 ? 33.820 8.061 29.677 1.00 16.47 415 LYS A C 1
ATOM 2095 O O . LYS A 1 321 ? 34.143 8.746 30.651 1.00 16.23 415 LYS A O 1
ATOM 2101 N N . PRO A 1 322 ? 34.660 7.225 29.065 1.00 14.46 416 PRO A N 1
ATOM 2102 C CA . PRO A 1 322 ? 36.058 7.124 29.521 1.00 13.90 416 PRO A CA 1
ATOM 2103 C C . PRO A 1 322 ? 36.877 8.294 28.963 1.00 17.58 416 PRO A C 1
ATOM 2104 O O . PRO A 1 322 ? 36.577 8.808 27.877 1.00 16.79 416 PRO A O 1
ATOM 2108 N N . THR A 1 323 ? 37.884 8.743 29.732 1.00 16.33 417 THR A N 1
ATOM 2109 C CA . THR A 1 323 ? 38.686 9.921 29.362 1.00 16.52 417 THR A CA 1
ATOM 2110 C C . THR A 1 323 ? 40.169 9.643 29.248 1.00 21.83 417 THR A C 1
ATOM 2111 O O . THR A 1 323 ? 40.936 10.562 28.965 1.00 22.75 417 THR A O 1
ATOM 2115 N N . CYS A 1 324 ? 40.574 8.378 29.389 1.00 19.06 418 CYS A N 1
ATOM 2116 C CA . CYS A 1 324 ? 41.964 7.957 29.209 1.00 19.68 418 CYS A CA 1
ATOM 2117 C C . CYS A 1 324 ? 42.023 6.436 29.099 1.00 21.71 418 CYS A C 1
ATOM 2118 O O . CYS A 1 324 ? 41.002 5.747 29.283 1.00 18.93 418 CYS A O 1
ATOM 2121 N N . LEU A 1 325 ? 43.221 5.931 28.817 1.00 17.83 419 LEU A N 1
ATOM 2122 C CA . LEU A 1 325 ? 43.480 4.490 28.791 1.00 18.45 419 LEU A CA 1
ATOM 2123 C C . LEU A 1 325 ? 44.582 4.159 29.774 1.00 22.83 419 LEU A C 1
ATOM 2124 O O . LEU A 1 325 ? 45.526 4.943 29.947 1.00 22.62 419 LEU A O 1
ATOM 2129 N N . ILE A 1 326 ? 44.488 2.963 30.354 1.00 18.55 420 ILE A N 1
ATOM 2130 C CA . ILE A 1 326 ? 45.496 2.377 31.234 1.00 18.79 420 ILE A CA 1
ATOM 2131 C C . ILE A 1 326 ? 46.090 1.205 30.469 1.00 22.06 420 ILE A C 1
ATOM 2132 O O . ILE A 1 326 ? 45.331 0.394 29.942 1.00 21.65 420 ILE A O 1
ATOM 2137 N N . ASN A 1 327 ? 47.435 1.100 30.421 1.00 19.75 421 ASN A N 1
ATOM 2138 C CA . ASN A 1 327 ? 48.103 -0.006 29.744 1.00 20.44 421 ASN A CA 1
ATOM 2139 C C . ASN A 1 327 ? 48.094 -1.196 30.703 1.00 26.44 421 ASN A C 1
ATOM 2140 O O . ASN A 1 327 ? 48.754 -1.160 31.742 1.00 27.98 421 ASN A O 1
ATOM 2145 N N . ASP A 1 328 ? 47.246 -2.185 30.423 1.00 21.97 422 ASP A N 1
ATOM 2146 C CA . ASP A 1 328 ? 47.106 -3.356 31.285 1.00 20.23 422 ASP A CA 1
ATOM 2147 C C . ASP A 1 328 ? 46.953 -4.560 30.383 1.00 23.08 422 ASP A C 1
ATOM 2148 O O . ASP A 1 328 ? 45.944 -4.690 29.690 1.00 20.55 422 ASP A O 1
ATOM 2153 N N . LYS A 1 329 ? 47.947 -5.463 30.427 1.00 20.93 423 LYS A N 1
ATOM 2154 C CA . LYS A 1 329 ? 47.986 -6.656 29.576 1.00 20.83 423 LYS A CA 1
ATOM 2155 C C . LYS A 1 329 ? 46.834 -7.651 29.753 1.00 22.57 423 LYS A C 1
ATOM 2156 O O . LYS A 1 329 ? 46.607 -8.491 28.874 1.00 22.96 423 LYS A O 1
ATOM 2162 N N . SER A 1 330 ? 46.111 -7.564 30.890 1.00 19.99 424 SER A N 1
ATOM 2163 C CA . SER A 1 330 ? 44.982 -8.451 31.121 1.00 18.88 424 SER A CA 1
ATOM 2164 C C . SER A 1 330 ? 43.704 -7.937 30.470 1.00 19.28 424 SER A C 1
ATOM 2165 O O . SER A 1 330 ? 42.702 -8.634 30.514 1.00 18.86 424 SER A O 1
ATOM 2168 N N . TYR A 1 331 ? 43.712 -6.713 29.899 1.00 16.43 425 TYR A N 1
ATOM 2169 C CA . TYR A 1 331 ? 42.477 -6.115 29.425 1.00 14.83 425 TYR A CA 1
ATOM 2170 C C . TYR A 1 331 ? 42.371 -5.827 27.945 1.00 15.60 425 TYR A C 1
ATOM 2171 O O . TYR A 1 331 ? 43.374 -5.667 27.235 1.00 15.13 425 TYR A O 1
ATOM 2180 N N . ILE A 1 332 ? 41.129 -5.783 27.481 1.00 13.44 426 ILE A N 1
ATOM 2181 C CA . ILE A 1 332 ? 40.755 -5.349 26.130 1.00 13.17 426 ILE A CA 1
ATOM 2182 C C . ILE A 1 332 ? 39.597 -4.343 26.333 1.00 17.13 426 ILE A C 1
ATOM 2183 O O . ILE A 1 332 ? 38.599 -4.687 26.961 1.00 16.62 426 ILE A O 1
ATOM 2188 N N . ALA A 1 333 ? 39.703 -3.144 25.759 1.00 13.35 427 ALA A N 1
ATOM 2189 C CA . ALA A 1 333 ? 38.664 -2.121 25.898 1.00 15.16 427 ALA A CA 1
ATOM 2190 C C . ALA A 1 333 ? 37.700 -2.189 24.702 1.00 17.19 427 ALA A C 1
ATOM 2191 O O . ALA A 1 333 ? 38.145 -2.051 23.552 1.00 16.14 427 ALA A O 1
ATOM 2193 N N . THR A 1 334 ? 36.384 -2.390 24.972 1.00 14.37 428 THR A N 1
ATOM 2194 C CA . THR A 1 334 ? 35.362 -2.506 23.933 1.00 14.01 428 THR A CA 1
ATOM 2195 C C . THR A 1 334 ? 34.232 -1.490 24.110 1.00 14.56 428 THR A C 1
ATOM 2196 O O . THR A 1 334 ? 34.061 -0.904 25.194 1.00 13.38 428 THR A O 1
ATOM 2200 N N . THR A 1 335 ? 33.457 -1.278 23.039 1.00 13.65 429 THR A N 1
ATOM 2201 C CA . THR A 1 335 ? 32.268 -0.433 23.133 1.00 13.16 429 THR A CA 1
ATOM 2202 C C . THR A 1 335 ? 31.138 -1.130 22.394 1.00 13.27 429 THR A C 1
ATOM 2203 O O . THR A 1 335 ? 31.386 -1.977 21.521 1.00 12.00 429 THR A O 1
ATOM 2207 N N . ALA A 1 336 ? 29.904 -0.715 22.659 1.00 12.34 430 ALA A N 1
ATOM 2208 C CA . ALA A 1 336 ? 28.739 -1.329 22.004 1.00 12.54 430 ALA A CA 1
ATOM 2209 C C . ALA A 1 336 ? 28.806 -1.121 20.483 1.00 13.89 430 ALA A C 1
ATOM 2210 O O . ALA A 1 336 ? 28.320 -1.958 19.735 1.00 14.36 430 ALA A O 1
ATOM 2212 N N . LEU A 1 337 ? 29.516 -0.058 20.029 1.00 11.47 431 LEU A N 1
ATOM 2213 C CA . LEU A 1 337 ? 29.646 0.188 18.573 1.00 12.76 431 LEU A CA 1
ATOM 2214 C C . LEU A 1 337 ? 30.706 -0.699 17.896 1.00 17.39 431 LEU A C 1
ATOM 2215 O O . LEU A 1 337 ? 30.649 -0.955 16.676 1.00 15.34 431 LEU A O 1
ATOM 2220 N N . SER A 1 338 ? 31.740 -1.038 18.663 1.00 13.63 432 SER A N 1
ATOM 2221 C CA . SER A 1 338 ? 32.906 -1.759 18.190 1.00 13.55 432 SER A CA 1
ATOM 2222 C C . SER A 1 338 ? 32.623 -3.111 17.569 1.00 14.97 432 SER A C 1
ATOM 2223 O O . SER A 1 338 ? 31.645 -3.789 17.911 1.00 13.94 432 SER A O 1
ATOM 2226 N N . HIS A 1 339 ? 33.483 -3.500 16.640 1.00 13.30 433 HIS A N 1
ATOM 2227 C CA . HIS A 1 339 ? 33.396 -4.821 16.026 1.00 12.36 433 HIS A CA 1
ATOM 2228 C C . HIS A 1 339 ? 33.566 -5.888 17.160 1.00 15.74 433 HIS A C 1
ATOM 2229 O O . HIS A 1 339 ? 34.336 -5.661 18.094 1.00 15.14 433 HIS A O 1
ATOM 2236 N N . PRO A 1 340 ? 32.865 -7.031 17.112 1.00 14.68 434 PRO A N 1
ATOM 2237 C CA . PRO A 1 340 ? 32.979 -7.996 18.238 1.00 14.70 434 PRO A CA 1
ATOM 2238 C C . PRO A 1 340 ? 34.258 -8.855 18.286 1.00 18.02 434 PRO A C 1
ATOM 2239 O O . PRO A 1 340 ? 34.458 -9.610 19.263 1.00 17.37 434 PRO A O 1
ATOM 2243 N N . ILE A 1 341 ? 35.132 -8.755 17.252 1.00 14.81 435 ILE A N 1
ATOM 2244 C CA . ILE A 1 341 ? 36.346 -9.568 17.175 1.00 15.61 435 ILE A CA 1
ATOM 2245 C C . ILE A 1 341 ? 37.624 -8.792 17.005 1.00 17.06 435 ILE A C 1
ATOM 2246 O O . ILE A 1 341 ? 38.595 -9.100 17.687 1.00 17.76 435 ILE A O 1
ATOM 2251 N N . GLU A 1 342 ? 37.652 -7.863 16.027 1.00 14.28 436 GLU A N 1
ATOM 2252 C CA . GLU A 1 342 ? 38.866 -7.131 15.642 1.00 13.88 436 GLU A CA 1
ATOM 2253 C C . GLU A 1 342 ? 39.521 -6.433 16.784 1.00 16.40 436 GLU A C 1
ATOM 2254 O O . GLU A 1 342 ? 38.838 -5.780 17.578 1.00 16.50 436 GLU A O 1
ATOM 2260 N N . VAL A 1 343 ? 40.830 -6.610 16.892 1.00 15.78 437 VAL A N 1
ATOM 2261 C CA . VAL A 1 343 ? 41.648 -5.934 17.904 1.00 16.30 437 VAL A CA 1
ATOM 2262 C C . VAL A 1 343 ? 42.769 -5.128 17.249 1.00 21.72 437 VAL A C 1
ATOM 2263 O O . VAL A 1 343 ? 43.268 -5.482 16.168 1.00 19.84 437 VAL A O 1
ATOM 2267 N N . GLU A 1 344 ? 43.180 -4.073 17.953 1.00 21.42 438 GLU A N 1
ATOM 2268 C CA . GLU A 1 344 ? 44.278 -3.160 17.652 1.00 23.17 438 GLU A CA 1
ATOM 2269 C C . GLU A 1 344 ? 45.207 -3.287 18.860 1.00 30.26 438 GLU A C 1
ATOM 2270 O O . GLU A 1 344 ? 44.751 -3.145 20.004 1.00 26.78 438 GLU A O 1
ATOM 2276 N N . ASN A 1 345 ? 46.489 -3.583 18.619 1.00 31.53 439 ASN A N 1
ATOM 2277 C CA . ASN A 1 345 ? 47.464 -3.722 19.700 1.00 34.19 439 ASN A CA 1
ATOM 2278 C C . ASN A 1 345 ? 48.554 -2.631 19.636 1.00 43.59 439 ASN A C 1
ATOM 2279 O O . ASN A 1 345 ? 49.748 -2.911 19.711 1.00 45.61 439 ASN A O 1
ATOM 2284 N N . ASN A 1 346 ? 48.129 -1.374 19.521 1.00 42.86 440 ASN A N 1
ATOM 2285 C CA . ASN A 1 346 ? 49.055 -0.247 19.454 1.00 43.35 440 ASN A CA 1
ATOM 2286 C C . ASN A 1 346 ? 48.710 0.750 20.535 1.00 45.89 440 ASN A C 1
ATOM 2287 O O . ASN A 1 346 ? 47.978 1.716 20.282 1.00 45.17 440 ASN A O 1
ATOM 2292 N N . PHE A 1 347 ? 49.205 0.488 21.767 1.00 41.24 441 PHE A N 1
ATOM 2293 C CA . PHE A 1 347 ? 48.944 1.375 22.894 1.00 39.23 441 PHE A CA 1
ATOM 2294 C C . PHE A 1 347 ? 49.567 2.744 22.596 1.00 45.80 441 PHE A C 1
ATOM 2295 O O . PHE A 1 347 ? 50.771 2.814 22.340 1.00 45.48 441 PHE A O 1
ATOM 2303 N N . PRO A 1 348 ? 48.747 3.820 22.530 1.00 44.89 442 PRO A N 1
ATOM 2304 C CA . PRO A 1 348 ? 49.298 5.145 22.180 1.00 51.03 442 PRO A CA 1
ATOM 2305 C C . PRO A 1 348 ? 50.194 5.788 23.238 1.00 90.71 442 PRO A C 1
ATOM 2306 O O . PRO A 1 348 ? 50.069 5.504 24.425 1.00 63.48 442 PRO A O 1
ATOM 2310 N N A LYS B 2 1 ? 3.904 2.916 15.870 0.50 50.25 2027 LYS B N 1
ATOM 2311 N N B LYS B 2 1 ? 3.898 2.642 15.982 0.50 50.24 2027 LYS B N 1
ATOM 2312 C CA A LYS B 2 1 ? 4.714 4.095 15.576 0.50 50.01 2027 LYS B CA 1
ATOM 2313 C CA B LYS B 2 1 ? 4.717 3.778 15.567 0.50 49.97 2027 LYS B CA 1
ATOM 2314 C C A LYS B 2 1 ? 5.804 4.353 16.619 0.50 52.99 2027 LYS B C 1
ATOM 2315 C C B LYS B 2 1 ? 5.860 4.048 16.558 0.50 53.10 2027 LYS B C 1
ATOM 2316 O O A LYS B 2 1 ? 6.834 4.946 16.286 0.50 51.88 2027 LYS B O 1
ATOM 2317 O O B LYS B 2 1 ? 6.972 4.369 16.132 0.50 52.23 2027 LYS B O 1
ATOM 2328 N N . ASP B 2 2 ? 5.584 3.915 17.874 1.00 48.99 2028 ASP B N 1
ATOM 2329 C CA . ASP B 2 2 ? 6.560 4.119 18.951 1.00 48.10 2028 ASP B CA 1
ATOM 2330 C C . ASP B 2 2 ? 7.777 3.174 18.865 1.00 48.79 2028 ASP B C 1
ATOM 2331 O O . ASP B 2 2 ? 8.818 3.477 19.452 1.00 48.35 2028 ASP B O 1
ATOM 2336 N N . ILE B 2 3 ? 7.662 2.066 18.097 1.00 42.56 2029 ILE B N 1
ATOM 2337 C CA . ILE B 2 3 ? 8.764 1.119 17.897 1.00 40.97 2029 ILE B CA 1
ATOM 2338 C C . ILE B 2 3 ? 9.476 1.268 16.524 1.00 43.07 2029 ILE B C 1
ATOM 2339 O O . ILE B 2 3 ? 10.391 0.507 16.214 1.00 41.62 2029 ILE B O 1
ATOM 2344 N N . GLY B 2 4 ? 9.063 2.246 15.729 1.00 38.97 2030 GLY B N 1
ATOM 2345 C CA . GLY B 2 4 ? 9.676 2.471 14.424 1.00 38.43 2030 GLY B CA 1
ATOM 2346 C C . GLY B 2 4 ? 8.872 1.990 13.232 1.00 42.90 2030 GLY B C 1
ATOM 2347 O O . GLY B 2 4 ? 9.416 1.935 12.121 1.00 40.90 2030 GLY B O 1
ATOM 2348 N N . ALA B 2 5 ? 7.557 1.654 13.437 1.00 40.27 2031 ALA B N 1
ATOM 2349 C CA . ALA B 2 5 ? 6.646 1.257 12.343 1.00 40.50 2031 ALA B CA 1
ATOM 2350 C C . ALA B 2 5 ? 6.742 2.356 11.287 1.00 42.66 2031 ALA B C 1
ATOM 2351 O O . ALA B 2 5 ? 6.731 3.540 11.634 1.00 40.95 2031 ALA B O 1
ATOM 2353 N N . GLY B 2 6 ? 6.968 1.956 10.041 1.00 40.44 2032 GLY B N 1
ATOM 2354 C CA . GLY B 2 6 ? 7.220 2.888 8.949 1.00 40.73 2032 GLY B CA 1
ATOM 2355 C C . GLY B 2 6 ? 6.112 3.099 7.936 1.00 46.55 2032 GLY B C 1
ATOM 2356 O O . GLY B 2 6 ? 5.051 2.470 8.028 1.00 45.56 2032 GLY B O 1
ATOM 2357 N N . PRO B 2 7 ? 6.351 3.995 6.942 1.00 44.01 2033 PRO B N 1
ATOM 2358 C CA . PRO B 2 7 ? 5.309 4.267 5.939 1.00 44.34 2033 PRO B CA 1
ATOM 2359 C C . PRO B 2 7 ? 5.129 3.144 4.925 1.00 49.11 2033 PRO B C 1
ATOM 2360 O O . PRO B 2 7 ? 6.046 2.362 4.696 1.00 47.71 2033 PRO B O 1
ATOM 2364 N N . VAL B 2 8 ? 3.934 3.062 4.336 1.00 47.77 2034 VAL B N 1
ATOM 2365 C CA . VAL B 2 8 ? 3.636 2.098 3.284 1.00 48.50 2034 VAL B CA 1
ATOM 2366 C C . VAL B 2 8 ? 4.014 2.800 1.968 1.00 52.60 2034 VAL B C 1
ATOM 2367 O O . VAL B 2 8 ? 3.451 3.851 1.639 1.00 52.61 2034 VAL B O 1
ATOM 2371 N N . ALA B 2 9 ? 5.051 2.284 1.294 1.00 48.39 2035 ALA B N 1
ATOM 2372 C CA . ALA B 2 9 ? 5.560 2.878 0.062 1.00 48.17 2035 ALA B CA 1
ATOM 2373 C C . ALA B 2 9 ? 5.710 1.854 -1.048 1.00 52.29 2035 ALA B C 1
ATOM 2374 O O . ALA B 2 9 ? 6.194 0.744 -0.810 1.00 51.82 2035 ALA B O 1
ATOM 2376 N N . SER B 2 10 ? 5.286 2.236 -2.262 1.00 48.85 2036 SER B N 1
ATOM 2377 C CA . SER B 2 10 ? 5.351 1.398 -3.460 1.00 48.98 2036 SER B CA 1
ATOM 2378 C C . SER B 2 10 ? 6.349 1.968 -4.479 1.00 50.88 2036 SER B C 1
ATOM 2379 O O . SER B 2 10 ? 6.979 1.202 -5.199 1.00 49.99 2036 SER B O 1
ATOM 2382 N N . CYS B 2 11 ? 6.471 3.307 -4.546 1.00 46.68 2037 CYS B N 1
ATOM 2383 C CA . CYS B 2 11 ? 7.396 4.003 -5.447 1.00 46.24 2037 CYS B CA 1
ATOM 2384 C C . CYS B 2 11 ? 8.230 5.021 -4.686 1.00 45.50 2037 CYS B C 1
ATOM 2385 O O . CYS B 2 11 ? 7.748 5.633 -3.732 1.00 45.50 2037 CYS B O 1
ATOM 2388 N N . PHE B 2 12 ? 9.488 5.191 -5.111 1.00 37.18 2038 PHE B N 1
ATOM 2389 C CA . PHE B 2 12 ? 10.443 6.103 -4.485 1.00 34.26 2038 PHE B CA 1
ATOM 2390 C C . PHE B 2 12 ? 10.994 7.048 -5.519 1.00 36.95 2038 PHE B C 1
ATOM 2391 O O . PHE B 2 12 ? 11.195 6.652 -6.664 1.00 36.84 2038 PHE B O 1
ATOM 2399 N N . THR B 2 13 ? 11.224 8.301 -5.119 1.00 32.54 2039 THR B N 1
ATOM 2400 C CA . THR B 2 13 ? 11.812 9.344 -5.949 1.00 32.21 2039 THR B CA 1
ATOM 2401 C C . THR B 2 13 ? 13.206 9.636 -5.375 1.00 34.60 2039 THR B C 1
ATOM 2402 O O . THR B 2 13 ? 13.333 9.932 -4.179 1.00 34.17 2039 THR B O 1
ATOM 2406 N N . THR B 2 14 ? 14.249 9.504 -6.207 1.00 29.76 2040 THR B N 1
ATOM 2407 C CA . THR B 2 14 ? 15.618 9.779 -5.762 1.00 27.98 2040 THR B CA 1
ATOM 2408 C C . THR B 2 14 ? 15.776 11.235 -5.415 1.00 31.87 2040 THR B C 1
ATOM 2409 O O . THR B 2 14 ? 15.271 12.113 -6.129 1.00 32.90 2040 THR B O 1
ATOM 2413 N N . ARG B 2 15 ? 16.474 11.502 -4.319 1.00 26.67 2041 ARG B N 1
ATOM 2414 C CA . ARG B 2 15 ? 16.719 12.853 -3.832 1.00 26.73 2041 ARG B CA 1
ATOM 2415 C C . ARG B 2 15 ? 17.855 13.523 -4.602 1.00 35.52 2041 ARG B C 1
ATOM 2416 O O . ARG B 2 15 ? 17.781 14.722 -4.885 1.00 36.24 2041 ARG B O 1
ATOM 2424 N N . MET B 2 16 ? 18.915 12.768 -4.919 1.00 34.69 2042 MET B N 1
ATOM 2425 C CA . MET B 2 16 ? 20.061 13.335 -5.646 1.00 36.16 2042 MET B CA 1
ATOM 2426 C C . MET B 2 16 ? 19.815 13.357 -7.143 1.00 44.30 2042 MET B C 1
ATOM 2427 O O . MET B 2 16 ? 19.194 12.439 -7.682 1.00 42.62 2042 MET B O 1
ATOM 2432 N N . SER B 2 17 ? 20.278 14.433 -7.805 1.00 46.44 2043 SER B N 1
ATOM 2433 C CA . SER B 2 17 ? 20.117 14.643 -9.248 1.00 48.30 2043 SER B CA 1
ATOM 2434 C C . SER B 2 17 ? 20.904 13.603 -10.066 1.00 54.89 2043 SER B C 1
ATOM 2435 O O . SER B 2 17 ? 22.016 13.249 -9.665 1.00 53.82 2043 SER B O 1
ATOM 2438 N N . PRO B 2 18 ? 20.347 13.077 -11.187 1.00 54.10 2044 PRO B N 1
ATOM 2439 C CA . PRO B 2 18 ? 19.028 13.396 -11.776 1.00 54.19 2044 PRO B CA 1
ATOM 2440 C C . PRO B 2 18 ? 17.869 12.715 -11.043 1.00 57.54 2044 PRO B C 1
ATOM 24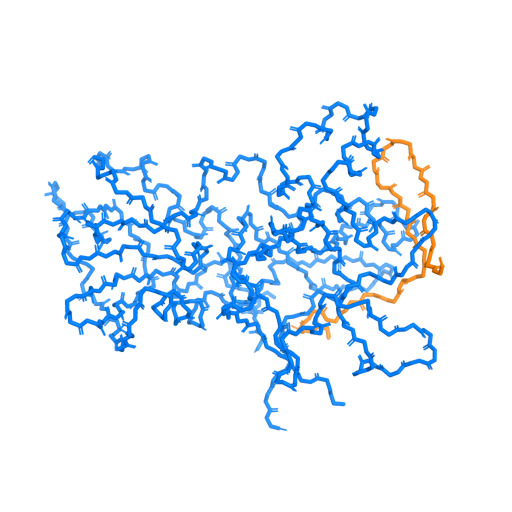41 O O . PRO B 2 18 ? 18.002 11.541 -10.687 1.00 57.37 2044 PRO B O 1
ATOM 2445 N N . PRO B 2 19 ? 16.742 13.417 -10.772 1.00 53.51 2045 PRO B N 1
ATOM 2446 C CA . PRO B 2 19 ? 15.623 12.745 -10.090 1.00 52.48 2045 PRO B CA 1
ATOM 2447 C C . PRO B 2 19 ? 15.003 11.670 -10.980 1.00 52.77 2045 PRO B C 1
ATOM 2448 O O . PRO B 2 19 ? 14.854 11.870 -12.190 1.00 51.87 2045 PRO B O 1
ATOM 2452 N N . GLN B 2 20 ? 14.736 10.499 -10.390 1.00 46.17 2046 GLN B N 1
ATOM 2453 C CA . GLN B 2 20 ? 14.142 9.366 -11.088 1.00 44.75 2046 GLN B CA 1
ATOM 2454 C C . GLN B 2 20 ? 13.184 8.623 -10.172 1.00 46.99 2046 GLN B C 1
ATOM 2455 O O . GLN B 2 20 ? 13.311 8.696 -8.942 1.00 45.96 2046 GLN B O 1
ATOM 2461 N N . GLN B 2 21 ? 12.207 7.938 -10.774 1.00 42.58 2047 GLN B N 1
ATOM 2462 C CA . GLN B 2 21 ? 11.198 7.184 -10.051 1.00 42.16 2047 GLN B CA 1
ATOM 2463 C C . GLN B 2 21 ? 11.579 5.713 -10.044 1.00 45.23 2047 GLN B C 1
ATOM 2464 O O . GLN B 2 21 ? 11.804 5.116 -11.099 1.00 45.13 2047 GLN B O 1
ATOM 2470 N N . ILE B 2 22 ? 11.707 5.140 -8.842 1.00 40.08 2048 ILE B N 1
ATOM 2471 C CA . ILE B 2 22 ? 12.054 3.735 -8.666 1.00 38.83 2048 ILE B CA 1
ATOM 2472 C C . ILE B 2 22 ? 10.859 3.081 -7.993 1.00 43.36 2048 ILE B C 1
ATOM 2473 O O . ILE B 2 22 ? 10.463 3.505 -6.908 1.00 41.84 2048 ILE B O 1
ATOM 2478 N N . CYS B 2 23 ? 10.254 2.097 -8.658 1.00 42.57 2049 CYS B N 1
ATOM 2479 C CA . CYS B 2 23 ? 9.064 1.406 -8.154 1.00 44.64 2049 CYS B CA 1
ATOM 2480 C C . CYS B 2 23 ? 9.338 -0.054 -7.819 1.00 47.20 2049 CYS B C 1
ATOM 2481 O O . CYS B 2 23 ? 10.193 -0.684 -8.446 1.00 44.29 2049 CYS B O 1
ATOM 2484 N N . LEU B 2 24 ? 8.573 -0.602 -6.852 1.00 45.87 2050 LEU B N 1
ATOM 2485 C CA . LEU B 2 24 ? 8.672 -2.006 -6.443 1.00 46.71 2050 LEU B CA 1
ATOM 2486 C C . LEU B 2 24 ? 8.199 -2.953 -7.564 1.00 52.33 2050 LEU B C 1
ATOM 2487 O O . LEU B 2 24 ? 7.439 -2.531 -8.442 1.00 53.21 2050 LEU B O 1
ATOM 2492 N N . ASN B 2 25 ? 8.680 -4.224 -7.532 1.00 48.68 2051 ASN B N 1
ATOM 2493 C CA . ASN B 2 25 ? 8.441 -5.363 -8.446 1.00 72.76 2051 ASN B CA 1
ATOM 2494 C C . ASN B 2 25 ? 9.519 -5.548 -9.519 1.00 91.44 2051 ASN B C 1
ATOM 2495 O O . ASN B 2 25 ? 10.319 -4.650 -9.769 1.00 56.49 2051 ASN B O 1
#

Radius of gyration: 19.71 Å; Cα contacts (8 Å, |Δi|>4): 831; chains: 2; bounding box: 50×35×53 Å

B-factor: mean 29.98, std 16.37, range [7.2, 105.08]

Foldseek 3Di:
DVLQQVQQQLPQLPQFQFFQQAAQADWWDAPRDIDTFGDTQAKFAQKDKAKPNHDPFALFDAAPDPGDRSRHHFFHDADVVGLPFAALVRLLVVCVVPPVANPFPLQLNLLVSQQVDDPHPDPPTRDGFKWKQAQVRRTITTTNHRGAADDDPHTGMGMFRDPSRLRIITGGNNHDSVNVSRHAAAKEAQKDFAADDPNDGHHPPAFDKDAAQDLLRLLRVLLVFWGHLPPVVSIRSRFTQFKWKQQQVRRITGTDGDGGRDMDRHNRTIIYTNRYRSDHYDHDHD/DVVPDDDDDFWDWDPDPPTDIDGDD

CATH classification: 3.50.4.10

Sequence (311 aa):
NPWTEYMAKYDIEEVHGSGIRVDLGEDAEVAGTQYRLPSGKCPVFGKGIIIENSKTTFLKPVATGNQDLKDGGFAFPPTEEPLISPMTLNGMRDFYKNNEYVKNLDELTLCSRRHAGNMNPDKDENSNYKYPAVYDDKDKKCHILYIAAQENNNGPMFCFRPAKDKSFQNYVYLSKNVVDNWEKVCPRKNLENAKFGLWVDGNNCEDIPHVNEFSANDLFECNKLVFEELSASDQPDRYKSHGKGYNWGNYNRKTHKCEIFNVKPTCLINDKSYIATTALSHPIEVENNFPKKDIGAGPVASCFTTRMSPPQQICLN

Secondary structure (DSSP, 8-state):
-TTHHHHGGG-HHHHT-S-SSB---EEEEETTEEEEE---SS-EETEEEEETTBSSSTTSBPP-SSS-GGGS-SBPPPEES--SSEEHHHHHHHTTT-TTTTTS-HHHHHHHHHHTEE-SSSTT------EEEETTTTEEEEBS-----B------EEEEE-GGGTTEEEE-TT--TTHHHHS--SEEEEEEEEEEETTEEEEPS--EEEE-SSHHHHHHHHHHHS-B-----S--TT-SS-EEEEETTTTEEEEESS---EEEEEEEEEEEETTS-SS-EE----/-TT------SEEEESSSSP-EEEE-

Solvent-accessible surface area: 13992 Å² total; per-residue (Å²): 86,102,34,80,139,65,8,53,49,7,29,0,82,115,22,2,26,1,0,0,32,0,3,0,13,64,64,5,82,12,83,66,61,102,23,19,0,0,9,0,73,1,0,4,2,0,0,0,0,10,8,75,136,39,92,111,24,1,26,102,59,11,20,54,81,167,83,90,96,62,95,5,0,0,3,1,1,71,2,133,62,99,0,2,55,28,57,12,117,22,0,70,88,59,12,126,132,27,112,177,9,73,118,34,34,47,4,0,0,0,2,72,0,0,6,4,0,3,4,13,164,77,148,111,9,101,0,68,0,1,0,0,0,18,54,164,74,100,66,0,20,0,0,33,27,0,4,0,22,54,92,56,195,198,17,42,10,91,0,4,1,20,112,54,0,46,56,34,2,4,0,4,29,41,0,36,92,66,15,116,161,47,3,0,65,75,0,9,40,21,1,23,0,0,40,71,83,101,52,93,30,82,80,14,118,133,36,47,100,77,98,7,117,58,18,12,48,0,0,44,50,0,0,60,68,6,2,39,0,37,67,131,115,96,26,16,94,0,128,17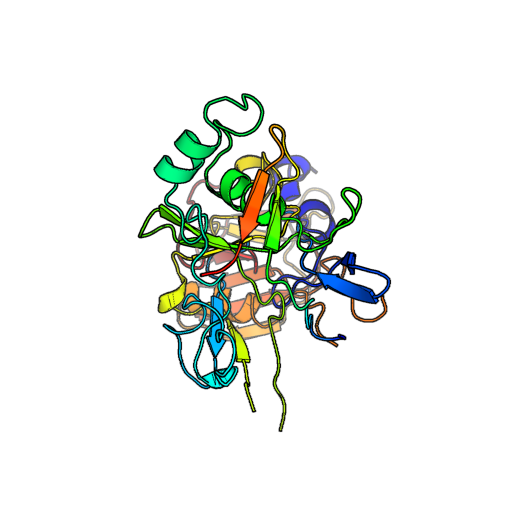,79,0,8,0,1,6,16,69,88,76,87,78,0,15,0,2,71,74,95,2,37,0,6,41,97,47,165,33,16,12,2,0,0,0,0,1,17,1,83,45,64,69,88,122,69,82,124,74,40,0,38,35,8,153,6,75,34,0,57,6,65,50,92,106,104,69,123,0,37,33,134

Nearest PDB structures (foldseek):
  3sri-assembly1_B  TM=1.042E+00  e=1.743E-03  Plasmodium falciparum 3D7
  3zwz-assembly1_B  TM=9.932E-01  e=7.241E-03  Plasmodium falciparum 3D7
  5nqf-assembly1_B  TM=9.218E-01  e=1.878E-01  Plasmodium vivax Sal-1
  5nqg-assembly1_B  TM=7.910E-01  e=2.302E-01  Plasmodium vivax
  3sri-assembly1_A  TM=1.004E+00  e=1.529E-67  Plasmodium falciparum CAMP/Malaysia

Organism: Plasmodium falciparum (isolate Camp / Malaysia) (NCBI:txid5835)